Protein AF-Q0DAZ6-F1 (afdb_monomer)

Sequence (237 aa):
MNEAEDEKAQVTIKFKKNIKWTIHYESTGLNFEVHYALQEQPHILLAQIAQRTARSVFVKACKNIDRCEVNKPKKIDNNTINTPITLQTAGVNFEVFHKLVDYLDINEVRSNDIHAMLNTYGVEAARATIIGEVKGVFGAYGIHVDMRHLNLIADFMTFDGGYRPMSRLGMGQFSTSPFGKMTFETATKFIVEAASHGESDTLDGPSASVCLGKPVKVGTGSFGLLQNFSLEQPVAM

Mean predicted aligned error: 12.41 Å

Nearest PDB structures (foldseek):
  8rbo-assembly1_C  TM=8.924E-01  e=7.295E-11  Pyrococcus furiosus DSM 3638
  7oqy-assembly1_C  TM=8.532E-01  e=5.140E-11  Sulfolobus acidocaldarius DSM 639
  7z2z-assembly1_A  TM=7.643E-01  e=1.750E-10  Saccharomyces cerevisiae S288C
  4bbr-assembly1_A  TM=7.310E-01  e=5.160E-09  Saccharomyces cerevisiae
  5xog-assembly1_A  TM=7.390E-01  e=8.723E-09  Komagataella phaffii GS115

Foldseek 3Di:
DDDDDDDDDDDDDDDDPPPDFPWDWDDDPPDIDTDTDDDPDPDDPVVVVCVVVVVVDDPDDDPFWDDKDWDDDDPDPDDDPPDDTDIDTPGDDLVVVVVVVVPDDSVPDDDLPLQSQCVPVFLVSSLVSQLVNVCVVCVVVVHDDDSVVSNVVSCVQCVVRHGQDPDLVSCVPPPLALQSNLVVDDNVVSVVVCVVVVRDGPCQDPSSCVVVVHDHCDDPNVDDDDDDCVVPPPPPD

pLDDT: mean 83.37, std 19.22, range [26.25, 97.88]

Organism: Oryza sativa subsp. japonica (NCBI:txid39947)

Radius of gyration: 36.78 Å; Cα contacts (8 Å, |Δi|>4): 186; chains: 1; bounding box: 100×110×86 Å

Solvent-accessible surface area (backbone atoms only — not comparable to full-atom values): 15309 Å² total; per-residue (Å²): 137,86,86,82,88,81,91,81,90,85,84,91,78,91,73,79,81,74,80,73,77,54,73,48,72,51,74,64,91,93,46,75,48,75,50,76,67,79,78,97,64,78,96,68,70,56,66,61,52,51,53,54,48,58,74,69,60,70,95,77,81,57,79,60,43,82,47,77,44,81,48,70,56,77,88,60,81,98,56,86,71,80,57,69,77,42,79,5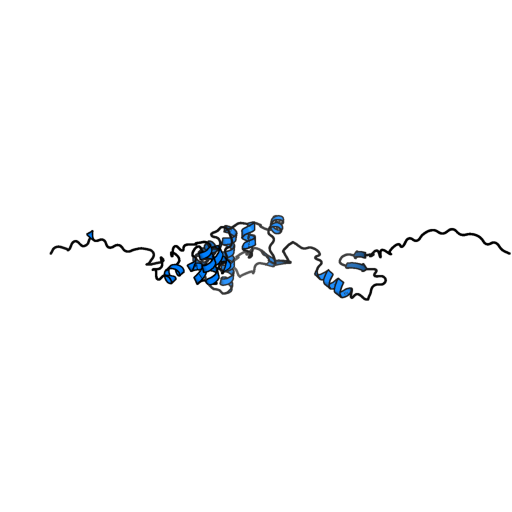0,60,50,57,72,49,66,75,64,52,62,75,35,53,94,82,40,72,67,90,76,68,81,66,90,52,43,67,63,34,30,77,73,68,31,46,68,49,19,33,53,36,47,39,52,52,55,49,51,60,36,50,78,74,73,51,88,74,62,65,70,60,44,48,55,52,27,48,66,28,32,70,87,62,49,86,52,54,99,44,75,68,37,40,63,74,70,52,82,39,54,49,50,37,28,73,72,57,65,35,73,59,42,50,51,52,32,64,73,71,65,64,77,65,88,50,67,50,57,61,30,9,56,76,73,74,43,82,38,61,56,80,83,45,59,58,85,89,79,86,68,71,85,74,63,65,70,82,84,124

Structure (mmCIF, N/CA/C/O backbone):
data_AF-Q0DAZ6-F1
#
_entry.id   AF-Q0DAZ6-F1
#
loop_
_atom_site.group_PDB
_atom_site.id
_atom_site.type_symbol
_atom_site.label_atom_id
_atom_site.label_alt_id
_atom_site.label_comp_id
_atom_site.label_asym_id
_atom_site.label_entity_id
_atom_site.label_seq_id
_atom_site.pdbx_PDB_ins_code
_atom_site.Cartn_x
_atom_site.Cartn_y
_atom_site.Cartn_z
_atom_site.occupancy
_atom_site.B_iso_or_equiv
_atom_site.auth_seq_id
_atom_site.auth_comp_id
_atom_site.auth_asym_id
_atom_site.auth_atom_id
_atom_site.pdbx_PDB_model_num
ATOM 1 N N . MET A 1 1 ? 56.934 80.044 -43.672 1.00 33.66 1 MET A N 1
ATOM 2 C CA . MET A 1 1 ? 55.910 80.499 -44.633 1.00 33.66 1 MET A CA 1
ATOM 3 C C . MET A 1 1 ? 54.845 79.414 -44.629 1.00 33.66 1 MET A C 1
ATOM 5 O O . MET A 1 1 ? 55.057 78.381 -45.239 1.00 33.66 1 MET A O 1
ATOM 9 N N . ASN A 1 2 ? 54.054 79.379 -43.559 1.00 31.52 2 ASN A N 1
ATOM 10 C CA . ASN A 1 2 ? 52.725 79.996 -43.462 1.00 31.52 2 ASN A CA 1
ATOM 11 C C . ASN A 1 2 ? 51.759 79.353 -44.453 1.00 31.52 2 ASN A C 1
ATOM 13 O O . ASN A 1 2 ? 51.807 79.693 -45.624 1.00 31.52 2 ASN A O 1
ATOM 17 N N . GLU A 1 3 ? 50.896 78.480 -43.944 1.00 34.28 3 GLU A N 1
ATOM 18 C CA . GLU A 1 3 ? 49.449 78.678 -44.025 1.00 34.28 3 GLU A CA 1
ATOM 19 C C . GLU A 1 3 ? 48.779 77.852 -42.918 1.00 34.28 3 GLU A C 1
ATOM 21 O O . GLU A 1 3 ? 49.068 76.673 -42.715 1.00 34.28 3 GLU A O 1
ATOM 26 N N . ALA A 1 4 ? 47.995 78.569 -42.122 1.00 33.81 4 ALA A N 1
ATOM 27 C CA . ALA A 1 4 ? 47.115 78.097 -41.069 1.00 33.81 4 ALA A CA 1
ATOM 28 C C . ALA A 1 4 ? 45.670 78.084 -41.609 1.00 33.81 4 ALA A C 1
ATOM 30 O O . ALA A 1 4 ? 45.452 78.503 -42.742 1.00 33.81 4 ALA A O 1
ATOM 31 N N . GLU A 1 5 ? 44.729 77.710 -40.733 1.00 28.33 5 GLU A N 1
ATOM 32 C CA . GLU A 1 5 ? 43.256 77.758 -40.874 1.00 28.33 5 GLU A CA 1
ATOM 33 C C . GLU A 1 5 ? 42.648 76.484 -41.519 1.00 28.33 5 GLU A C 1
ATOM 35 O O . GLU A 1 5 ? 43.154 75.963 -42.503 1.00 28.33 5 GLU A O 1
ATOM 40 N N . ASP A 1 6 ? 41.582 75.855 -41.017 1.00 29.38 6 ASP A N 1
ATOM 41 C CA . ASP A 1 6 ? 40.623 76.275 -39.997 1.00 29.38 6 ASP A CA 1
ATOM 42 C C . ASP A 1 6 ? 39.784 75.091 -39.464 1.00 29.38 6 ASP A C 1
ATOM 44 O O . ASP A 1 6 ? 39.704 74.016 -40.065 1.00 29.38 6 ASP A O 1
ATOM 48 N N . GLU A 1 7 ? 39.140 75.322 -38.322 1.00 29.69 7 GLU A N 1
ATOM 49 C CA . GLU A 1 7 ? 38.264 74.428 -37.559 1.00 29.69 7 GLU A CA 1
ATOM 50 C C . GLU A 1 7 ? 37.068 73.825 -38.329 1.00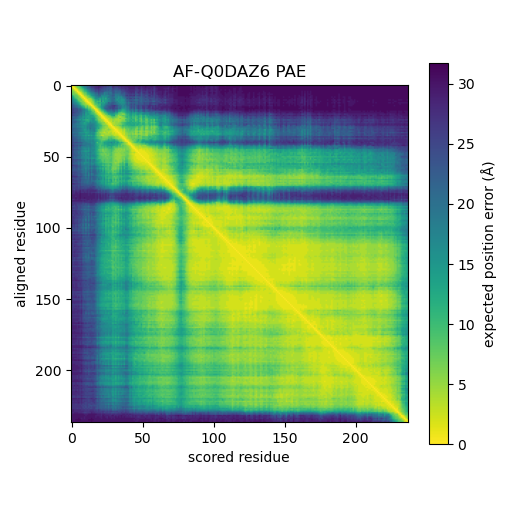 29.69 7 GLU A C 1
ATOM 52 O O . GLU A 1 7 ? 36.420 74.487 -39.138 1.00 29.69 7 GLU A O 1
ATOM 57 N N . LYS A 1 8 ? 36.642 72.615 -37.920 1.00 30.12 8 LYS A N 1
ATOM 58 C CA . LYS A 1 8 ? 35.227 72.326 -37.591 1.00 30.12 8 LYS A CA 1
ATOM 59 C C . LYS A 1 8 ? 35.083 71.054 -36.748 1.00 30.12 8 LYS A C 1
ATOM 61 O O . LYS A 1 8 ? 35.371 69.941 -37.178 1.00 30.12 8 LYS A O 1
ATOM 66 N N . ALA A 1 9 ? 34.602 71.255 -35.526 1.00 27.83 9 ALA A N 1
ATOM 67 C CA . ALA A 1 9 ? 34.169 70.235 -34.584 1.00 27.83 9 ALA A CA 1
ATOM 68 C C . ALA A 1 9 ? 33.017 69.370 -35.131 1.00 27.83 9 ALA A C 1
ATOM 70 O O . ALA A 1 9 ? 32.159 69.900 -35.833 1.00 27.83 9 ALA A O 1
ATOM 71 N N . GLN A 1 10 ? 32.937 68.097 -34.708 1.00 27.44 10 GLN A N 1
ATOM 72 C CA . GLN A 1 10 ? 31.699 67.474 -34.200 1.00 27.44 10 GLN A CA 1
ATOM 73 C C . GLN A 1 10 ? 31.914 66.041 -33.644 1.00 27.44 10 GLN A C 1
ATOM 75 O O . GLN A 1 10 ? 32.215 65.100 -34.366 1.00 27.44 10 GLN A O 1
ATOM 80 N N . VAL A 1 11 ? 31.639 65.915 -32.337 1.00 27.84 11 VAL A N 1
ATOM 81 C CA . VAL A 1 11 ? 30.787 64.885 -31.699 1.00 27.84 11 VAL A CA 1
ATOM 82 C C . VAL A 1 11 ? 31.347 63.473 -31.430 1.00 27.84 11 VAL A C 1
ATOM 84 O O . VAL A 1 11 ? 31.363 62.566 -32.252 1.00 27.84 11 VAL A O 1
ATOM 87 N N . THR A 1 12 ? 31.649 63.289 -30.143 1.00 27.06 12 THR A N 1
ATOM 88 C CA . THR A 1 12 ? 31.590 62.087 -29.298 1.00 27.06 12 THR A CA 1
ATOM 89 C C . THR A 1 12 ? 30.571 61.017 -29.711 1.00 27.06 12 THR A C 1
ATOM 91 O O . THR A 1 12 ? 29.374 61.282 -29.659 1.00 27.06 12 THR A O 1
ATOM 94 N N . ILE A 1 13 ? 31.004 59.756 -29.866 1.00 28.27 13 ILE A N 1
ATOM 95 C CA . ILE A 1 13 ? 30.187 58.595 -29.463 1.00 28.27 13 ILE A CA 1
ATOM 96 C C . ILE A 1 13 ? 31.062 57.562 -28.743 1.00 28.27 13 ILE A C 1
ATOM 98 O O . ILE A 1 13 ? 31.898 56.875 -29.325 1.00 28.27 13 ILE A O 1
ATOM 102 N N . LYS A 1 14 ? 30.814 57.441 -27.437 1.00 26.25 14 LYS A N 1
ATOM 103 C CA . LYS A 1 14 ? 31.253 56.343 -26.577 1.00 26.25 14 LYS A CA 1
ATOM 104 C C . LYS A 1 14 ? 30.636 55.032 -27.079 1.00 26.25 14 LYS A C 1
ATOM 106 O O . LYS A 1 14 ? 29.482 54.754 -26.767 1.00 26.25 14 LYS A O 1
ATOM 111 N N . PHE A 1 15 ? 31.395 54.194 -27.777 1.00 29.91 15 PHE A N 1
ATOM 112 C CA . PHE A 1 15 ? 31.022 52.788 -27.935 1.00 29.91 15 PHE A CA 1
ATOM 113 C C . PHE A 1 15 ? 31.746 51.946 -26.887 1.00 29.91 15 PHE A C 1
ATOM 115 O O . PHE A 1 15 ? 32.933 51.647 -26.995 1.00 29.91 15 PHE A O 1
ATOM 122 N N . LYS A 1 16 ? 30.983 51.586 -25.844 1.00 29.38 16 LYS A N 1
ATOM 123 C CA . LYS A 1 16 ? 31.214 50.426 -24.975 1.00 29.38 16 LYS A CA 1
ATOM 124 C C . LYS A 1 16 ? 31.839 49.301 -25.807 1.00 29.38 16 LYS A C 1
ATOM 126 O O . LYS A 1 16 ? 31.182 48.785 -26.711 1.00 29.38 16 LYS A O 1
ATOM 131 N N . LYS A 1 17 ? 33.073 48.898 -25.487 1.00 35.69 17 LYS A N 1
ATOM 132 C CA . LYS A 1 17 ? 33.613 47.609 -25.931 1.00 35.69 17 LYS A CA 1
ATOM 133 C C . LYS A 1 17 ? 32.714 46.526 -25.334 1.00 35.69 17 LYS A C 1
ATOM 135 O O . LYS A 1 17 ? 32.889 46.117 -24.191 1.00 35.69 17 LYS A O 1
ATOM 140 N N . ASN A 1 18 ? 31.720 46.098 -26.107 1.00 36.56 18 ASN A N 1
ATOM 141 C CA . ASN A 1 18 ? 31.112 44.787 -25.957 1.00 36.56 18 ASN A CA 1
ATOM 142 C C . ASN A 1 18 ? 32.244 43.779 -26.162 1.00 36.56 18 ASN A C 1
ATOM 144 O O . ASN A 1 18 ? 32.583 43.452 -27.299 1.00 36.56 18 ASN A O 1
ATOM 148 N N . ILE A 1 19 ? 32.873 43.349 -25.066 1.00 46.03 19 ILE A N 1
ATOM 149 C CA . ILE A 1 19 ? 33.774 42.200 -25.060 1.00 46.03 19 ILE A CA 1
ATOM 150 C C . ILE A 1 19 ? 32.905 41.024 -25.491 1.00 46.03 19 ILE A C 1
ATOM 152 O O . ILE A 1 19 ? 32.084 40.517 -24.730 1.00 46.03 19 ILE A O 1
ATOM 156 N N . LYS A 1 20 ? 32.999 40.685 -26.774 1.00 47.25 20 LYS A N 1
ATOM 157 C CA . LYS A 1 20 ? 32.341 39.536 -27.376 1.00 47.25 20 LYS A CA 1
ATOM 158 C C . LYS A 1 20 ? 33.093 38.330 -26.828 1.00 47.25 20 LYS A C 1
ATOM 160 O O . LYS A 1 20 ? 34.270 38.165 -27.125 1.00 47.25 20 LYS A O 1
ATOM 165 N N . TRP A 1 21 ? 32.451 37.548 -25.969 1.00 53.53 21 TRP A N 1
ATOM 166 C CA . TRP A 1 21 ? 33.018 36.300 -25.476 1.00 53.53 21 TRP A CA 1
ATOM 167 C C . TRP A 1 21 ? 33.166 35.377 -26.686 1.00 53.53 21 TRP A C 1
ATOM 169 O O . TRP A 1 21 ? 32.173 34.834 -27.170 1.00 53.53 21 TRP A O 1
ATOM 179 N N . THR A 1 22 ? 34.371 35.251 -27.237 1.00 60.47 22 THR A N 1
ATOM 180 C CA . THR A 1 22 ? 34.625 34.315 -28.332 1.00 60.47 22 THR A CA 1
ATOM 181 C C . THR A 1 22 ? 34.856 32.945 -27.713 1.00 60.47 22 THR A C 1
ATOM 183 O O . THR A 1 22 ? 35.956 32.625 -27.266 1.00 60.47 22 THR A O 1
ATOM 186 N N . ILE A 1 23 ? 33.773 32.176 -27.603 1.00 68.25 23 ILE A N 1
ATOM 187 C CA . ILE A 1 23 ? 33.816 30.764 -27.229 1.00 68.25 23 ILE A CA 1
ATOM 188 C C . ILE A 1 23 ? 34.053 29.991 -28.523 1.00 68.25 23 ILE A C 1
ATOM 190 O O . ILE A 1 23 ? 33.170 29.938 -29.378 1.00 68.25 23 ILE A O 1
ATOM 194 N N . HIS A 1 24 ? 35.244 29.422 -28.673 1.00 71.50 24 HIS A N 1
ATOM 195 C CA . HIS A 1 24 ? 35.521 28.459 -29.736 1.00 71.50 24 HIS A CA 1
ATOM 196 C C . HIS A 1 24 ? 35.441 27.063 -29.136 1.00 71.50 24 HIS A C 1
ATOM 198 O O . HIS A 1 24 ? 36.072 26.809 -28.114 1.00 71.50 24 HIS A O 1
ATOM 204 N N . TYR A 1 25 ? 34.653 26.181 -29.743 1.00 79.88 25 TYR A N 1
ATOM 205 C CA . TYR A 1 25 ? 34.623 24.772 -29.376 1.00 79.88 25 TYR A CA 1
ATOM 206 C C . TYR A 1 25 ? 35.022 23.931 -30.585 1.00 79.88 25 TYR A C 1
ATOM 208 O O . TYR A 1 25 ? 34.582 24.200 -31.703 1.00 79.88 25 TYR A O 1
ATOM 216 N N . GLU A 1 26 ? 35.850 22.924 -30.353 1.00 81.38 26 GLU A N 1
ATOM 217 C CA . GLU A 1 26 ? 36.246 21.936 -31.349 1.00 81.38 26 GLU A CA 1
ATOM 218 C C . GLU A 1 26 ? 36.016 20.540 -30.769 1.00 81.38 26 GLU A C 1
ATOM 220 O O . GLU A 1 26 ? 36.222 20.298 -29.578 1.00 81.38 26 GLU A O 1
ATOM 225 N N . SER A 1 27 ? 35.532 19.617 -31.600 1.00 79.44 27 SER A N 1
ATOM 226 C CA . SER A 1 27 ? 35.333 18.226 -31.205 1.00 79.44 27 SER A CA 1
ATOM 227 C C . SER A 1 27 ? 36.005 17.306 -32.211 1.00 79.44 27 SER A C 1
ATOM 229 O O . SER A 1 27 ? 35.627 17.271 -33.381 1.00 79.44 27 SER A O 1
ATOM 231 N N . THR A 1 28 ? 36.993 16.549 -31.740 1.00 80.75 28 THR A N 1
ATOM 232 C CA . THR A 1 28 ? 37.694 15.524 -32.515 1.00 80.75 28 THR A CA 1
ATOM 233 C C . THR A 1 28 ? 37.513 14.168 -31.829 1.00 80.75 28 THR A C 1
ATOM 235 O O . THR A 1 28 ? 38.183 13.816 -30.858 1.00 80.75 28 THR A O 1
ATOM 238 N N . GLY A 1 29 ? 36.548 13.382 -32.315 1.00 82.50 29 GLY A N 1
ATOM 239 C CA . GLY A 1 29 ? 36.215 12.078 -31.737 1.00 82.50 29 GLY A CA 1
ATOM 240 C C . GLY A 1 29 ? 35.642 12.194 -30.321 1.00 82.50 29 GLY A C 1
ATOM 241 O O . GLY A 1 29 ? 34.550 12.720 -30.136 1.00 82.50 29 GLY A O 1
ATOM 242 N N . LEU A 1 30 ? 36.371 11.673 -29.329 1.00 79.69 30 LEU A N 1
ATOM 243 C CA . LEU A 1 30 ? 36.007 11.746 -27.905 1.00 79.69 30 LEU A CA 1
ATOM 244 C C . LEU A 1 30 ? 36.640 12.949 -27.184 1.00 79.69 30 LEU A C 1
ATOM 246 O O . LEU A 1 30 ? 36.390 13.142 -25.996 1.00 79.69 30 LEU A O 1
ATOM 250 N N . ASN A 1 31 ? 37.439 13.757 -27.888 1.00 77.88 31 ASN A N 1
ATOM 251 C CA . ASN A 1 31 ? 38.030 14.969 -27.341 1.00 77.88 31 ASN A CA 1
ATOM 252 C C . ASN A 1 31 ? 37.133 16.167 -27.664 1.00 77.88 31 ASN A C 1
ATOM 254 O O . ASN A 1 31 ? 36.718 16.363 -28.809 1.00 77.88 31 ASN A O 1
ATOM 258 N N . PHE A 1 32 ? 36.831 16.961 -26.641 1.00 77.38 32 PHE A N 1
ATOM 259 C CA . PHE A 1 32 ? 36.070 18.199 -26.753 1.00 77.38 32 PHE A CA 1
ATOM 260 C C . PHE A 1 32 ? 36.875 19.317 -26.101 1.00 77.38 32 PHE A C 1
ATOM 262 O O . PHE A 1 32 ? 37.129 19.282 -24.895 1.00 77.38 32 PHE A O 1
ATOM 269 N N . GLU A 1 33 ? 37.289 20.290 -26.902 1.00 81.56 33 GLU A N 1
ATOM 270 C CA . GLU A 1 33 ? 38.078 21.433 -26.460 1.00 81.56 33 GLU A CA 1
ATOM 271 C C . GLU A 1 33 ? 37.222 22.695 -26.530 1.00 81.56 33 GLU A C 1
ATOM 273 O O . GLU A 1 33 ? 36.528 22.937 -27.516 1.00 81.56 33 GLU A O 1
ATOM 278 N N . VAL A 1 34 ? 37.254 23.503 -25.466 1.00 77.75 34 VAL A N 1
ATOM 279 C CA . VAL A 1 34 ? 36.587 24.809 -25.420 1.00 77.75 34 VAL A CA 1
ATOM 280 C C . VAL A 1 34 ? 37.619 25.866 -25.071 1.00 77.75 34 VAL A C 1
ATOM 282 O O . VAL A 1 34 ? 38.153 25.894 -23.961 1.00 77.75 34 VAL A O 1
ATOM 285 N N . HIS A 1 35 ? 37.878 26.762 -26.013 1.00 76.56 35 HIS A N 1
ATOM 286 C CA . HIS A 1 35 ? 38.773 27.891 -25.837 1.00 76.56 35 HIS A CA 1
ATOM 287 C C . HIS A 1 35 ? 37.973 29.121 -25.411 1.00 76.56 35 HIS A C 1
ATOM 289 O O . HIS A 1 35 ? 37.082 29.590 -26.124 1.00 76.56 35 HIS A O 1
ATOM 295 N N . TYR A 1 36 ? 38.333 29.663 -24.248 1.00 72.31 36 TYR A N 1
ATOM 296 C CA . TYR A 1 36 ? 37.826 30.935 -23.745 1.00 72.31 36 TYR A CA 1
ATOM 297 C C . TYR A 1 36 ? 38.908 32.006 -23.885 1.00 72.31 36 TYR A C 1
ATOM 299 O O . TYR A 1 36 ? 39.949 31.929 -23.232 1.00 72.31 36 TYR A O 1
ATOM 307 N N . ALA A 1 37 ? 38.660 33.032 -24.698 1.00 70.19 37 ALA A N 1
ATOM 308 C CA . ALA A 1 37 ? 39.510 34.219 -24.742 1.00 70.19 37 ALA A CA 1
ATOM 309 C C . ALA A 1 37 ? 39.072 35.218 -23.654 1.00 70.19 37 ALA A C 1
ATOM 311 O O . ALA A 1 37 ? 38.124 35.980 -23.841 1.00 70.19 37 ALA A O 1
ATOM 312 N N . LEU A 1 38 ? 39.749 35.205 -22.501 1.00 66.69 38 LEU A N 1
ATOM 313 C CA . LEU A 1 38 ? 39.521 36.155 -21.405 1.00 66.69 38 LEU A CA 1
ATOM 314 C C . LEU A 1 38 ? 40.538 37.305 -21.509 1.00 66.69 38 LEU A C 1
ATOM 316 O O . LEU A 1 38 ? 41.707 37.126 -21.181 1.00 66.69 38 LEU A O 1
ATOM 320 N N . GLN A 1 39 ? 40.107 38.482 -21.972 1.00 68.56 39 GLN A N 1
ATOM 321 C CA . GLN A 1 39 ? 40.929 39.702 -21.971 1.00 68.56 39 GLN A CA 1
ATOM 322 C C . GLN A 1 39 ? 40.600 40.570 -20.743 1.00 68.56 39 GLN A C 1
ATOM 324 O O . GLN A 1 39 ? 39.429 40.820 -20.461 1.00 68.56 39 GLN A O 1
ATOM 329 N N . GLU A 1 40 ? 41.638 41.022 -20.026 1.00 68.06 40 GLU A N 1
ATOM 330 C CA . GLU A 1 40 ? 41.571 41.971 -18.891 1.00 68.06 40 GLU A CA 1
ATOM 331 C C . GLU A 1 40 ? 40.680 41.539 -17.700 1.00 68.06 40 GLU A C 1
ATOM 333 O O . GLU A 1 40 ? 40.092 42.373 -17.014 1.00 68.06 40 GLU A O 1
ATOM 338 N N . GLN A 1 41 ? 40.581 40.235 -17.421 1.00 65.88 41 GLN A N 1
ATOM 339 C CA . GLN A 1 41 ? 39.869 39.703 -16.247 1.00 65.88 41 GLN A CA 1
ATOM 340 C C . GLN A 1 41 ? 40.849 39.281 -15.136 1.00 65.88 41 GLN A C 1
ATOM 342 O O . GLN A 1 41 ? 41.974 38.877 -15.445 1.00 65.88 41 GLN A O 1
ATOM 347 N N . PRO A 1 42 ? 40.451 39.344 -13.846 1.00 71.38 42 PRO A N 1
ATOM 348 C CA . PRO A 1 42 ? 41.266 38.826 -12.746 1.00 71.38 42 PRO A CA 1
ATOM 349 C C . PRO A 1 42 ? 41.557 37.329 -12.931 1.00 71.38 42 PRO A C 1
ATOM 351 O O . PRO A 1 42 ? 40.817 36.631 -13.624 1.00 71.38 42 PRO A O 1
ATOM 354 N N . HIS A 1 43 ? 42.622 36.819 -12.302 1.00 70.75 43 HIS A N 1
ATOM 355 C CA . HIS A 1 43 ? 42.958 35.392 -12.344 1.00 70.75 43 HIS A CA 1
ATOM 356 C C . HIS A 1 43 ? 41.789 34.546 -11.813 1.00 70.75 43 HIS A C 1
ATOM 358 O O . HIS A 1 43 ? 41.559 34.460 -10.608 1.00 70.75 43 HIS A O 1
ATOM 364 N N . ILE A 1 44 ? 41.047 33.915 -12.725 1.00 76.31 44 ILE A N 1
ATOM 365 C CA . ILE A 1 44 ? 39.943 33.004 -12.416 1.00 76.31 44 ILE A CA 1
ATOM 366 C C . ILE A 1 44 ? 40.471 31.567 -12.462 1.00 76.31 44 ILE A C 1
ATOM 368 O O . ILE A 1 44 ? 41.137 31.168 -13.418 1.00 76.31 44 ILE A O 1
ATOM 372 N N . LEU A 1 45 ? 40.138 30.762 -11.448 1.00 82.75 45 LEU A N 1
ATOM 373 C CA . LEU A 1 45 ? 40.444 29.327 -11.403 1.00 82.75 45 LEU A CA 1
ATOM 374 C C . LEU A 1 45 ? 39.530 28.547 -12.360 1.00 82.75 45 LEU A C 1
ATOM 376 O O . LEU A 1 45 ? 38.600 27.851 -11.945 1.00 82.75 45 LEU A O 1
ATOM 380 N N . LEU A 1 46 ? 39.810 28.656 -13.662 1.00 80.75 46 LEU A N 1
ATOM 381 C CA . LEU A 1 46 ? 39.022 28.023 -14.723 1.00 80.75 46 LEU A CA 1
ATOM 382 C C . LEU A 1 46 ? 38.920 26.503 -14.534 1.00 80.75 46 LEU A C 1
ATOM 384 O O . LEU A 1 46 ? 37.874 25.933 -14.812 1.00 80.75 46 LEU A O 1
ATOM 388 N N . ALA A 1 47 ? 39.956 25.859 -13.986 1.00 83.62 47 ALA A N 1
ATOM 389 C CA . ALA A 1 47 ? 39.954 24.423 -13.709 1.00 83.62 47 ALA A CA 1
ATOM 390 C C . ALA A 1 47 ? 38.829 23.998 -12.747 1.00 83.62 47 ALA A C 1
ATOM 392 O O . ALA A 1 47 ? 38.145 23.013 -13.012 1.00 83.62 47 ALA A O 1
ATOM 393 N N . GLN A 1 48 ? 38.584 24.745 -11.663 1.00 85.62 48 GLN A N 1
ATOM 394 C CA . GLN A 1 48 ? 37.507 24.419 -10.718 1.00 85.62 48 GLN A CA 1
ATOM 395 C C . GLN A 1 48 ? 36.125 24.637 -11.337 1.00 85.62 48 GLN A C 1
ATOM 397 O O . GLN A 1 48 ? 35.216 23.836 -11.119 1.00 85.62 48 GLN A O 1
ATOM 402 N N . ILE A 1 49 ? 35.971 25.700 -12.133 1.00 86.31 49 ILE A N 1
ATOM 403 C CA . ILE A 1 49 ? 34.728 25.973 -12.862 1.00 86.31 49 ILE A CA 1
ATOM 404 C C . ILE A 1 49 ? 34.483 24.862 -13.881 1.00 86.31 49 ILE A C 1
ATOM 406 O O . ILE A 1 49 ? 33.415 24.266 -13.865 1.00 86.31 49 ILE A O 1
ATOM 410 N N . ALA A 1 50 ? 35.479 24.519 -14.698 1.00 85.88 50 ALA A N 1
ATOM 411 C CA . ALA A 1 50 ? 35.391 23.450 -15.683 1.00 85.88 50 ALA A CA 1
ATOM 412 C C . ALA A 1 50 ? 35.063 22.102 -15.029 1.00 85.88 50 ALA A C 1
ATOM 414 O O . ALA A 1 50 ? 34.163 21.415 -15.496 1.00 85.88 50 ALA A O 1
ATOM 415 N N . GLN A 1 51 ? 35.703 21.750 -13.908 1.00 89.12 51 GLN A N 1
ATOM 416 C CA . GLN A 1 51 ? 35.382 20.530 -13.155 1.00 89.12 51 GLN A CA 1
ATOM 417 C C . GLN A 1 51 ? 33.943 20.532 -12.630 1.00 89.12 51 GLN A C 1
ATOM 419 O O . GLN A 1 51 ? 33.256 19.513 -12.703 1.00 89.12 51 GLN A O 1
ATOM 424 N N . ARG A 1 52 ? 33.467 21.666 -12.106 1.00 91.06 52 ARG A N 1
ATOM 425 C CA . ARG A 1 52 ? 32.089 21.799 -11.623 1.00 91.06 52 ARG A CA 1
ATOM 426 C C . ARG A 1 52 ? 31.086 21.694 -12.771 1.00 91.06 52 ARG A C 1
ATOM 428 O O . ARG A 1 52 ? 30.108 20.964 -12.642 1.00 91.06 52 ARG A O 1
ATOM 435 N N . THR A 1 53 ? 31.357 22.360 -13.891 1.00 87.81 53 THR A N 1
ATOM 436 C CA . THR A 1 53 ? 30.520 22.315 -15.093 1.00 87.81 53 THR A CA 1
ATOM 437 C C . THR A 1 53 ? 30.503 20.908 -15.686 1.00 87.81 53 THR A C 1
ATOM 439 O O . THR A 1 53 ? 29.428 20.378 -15.948 1.00 87.81 53 THR A O 1
ATOM 442 N N . ALA A 1 54 ? 31.658 20.249 -15.794 1.00 87.00 54 ALA A N 1
ATOM 443 C CA . ALA A 1 54 ? 31.773 18.880 -16.294 1.00 87.00 54 ALA A CA 1
ATOM 444 C C . ALA A 1 54 ? 30.971 17.878 -15.450 1.00 87.00 54 ALA A C 1
ATOM 446 O O . ALA A 1 54 ? 30.379 16.960 -16.000 1.00 87.00 54 ALA A O 1
ATOM 447 N N . ARG A 1 55 ? 30.887 18.073 -14.126 1.00 87.56 55 ARG A N 1
ATOM 448 C CA . ARG A 1 55 ? 30.034 17.246 -13.252 1.00 87.56 55 ARG A CA 1
ATOM 449 C C . ARG A 1 55 ? 28.537 17.508 -13.425 1.00 87.56 55 ARG A C 1
ATOM 451 O O . ARG A 1 55 ? 27.744 16.632 -13.107 1.00 87.56 55 ARG A O 1
ATOM 458 N N . SER A 1 56 ? 28.149 18.702 -13.873 1.00 87.69 56 SER A N 1
ATOM 459 C CA . SER A 1 56 ? 26.738 19.065 -14.082 1.00 87.69 56 SER A CA 1
ATOM 460 C C . SER A 1 56 ? 26.208 18.755 -15.482 1.00 87.69 56 SER A C 1
ATOM 462 O O . SER A 1 56 ? 24.997 18.676 -15.670 1.00 87.69 56 SER A O 1
ATOM 464 N N . VAL A 1 57 ? 27.092 18.618 -16.471 1.00 86.00 57 VAL A N 1
ATOM 465 C CA . VAL A 1 57 ? 26.702 18.384 -17.862 1.00 86.00 57 VAL A CA 1
ATOM 466 C C . VAL A 1 57 ? 26.526 16.886 -18.092 1.00 86.00 57 VAL A C 1
ATOM 468 O O . VAL A 1 57 ? 27.472 16.111 -17.985 1.00 86.00 57 VAL A O 1
ATOM 471 N N . PHE A 1 58 ? 25.312 16.481 -18.457 1.00 84.12 58 PHE A N 1
ATOM 472 C CA . PHE A 1 58 ? 25.017 15.120 -18.894 1.00 84.12 58 PHE A CA 1
ATOM 473 C C . PHE A 1 58 ? 25.149 15.017 -20.418 1.00 84.12 58 PHE A C 1
ATOM 475 O O . PHE A 1 58 ? 24.555 15.814 -21.138 1.00 84.12 58 PHE A O 1
ATOM 482 N N . VAL A 1 59 ? 25.879 14.012 -20.919 1.00 85.44 59 VAL A N 1
ATOM 483 C CA . VAL A 1 59 ? 25.978 13.739 -22.371 1.00 85.44 59 VAL A CA 1
ATOM 484 C C . VAL A 1 59 ? 24.640 13.232 -22.919 1.00 85.44 59 VAL A C 1
ATOM 486 O O . VAL A 1 59 ? 24.164 13.683 -23.956 1.00 85.44 59 VAL A O 1
ATOM 489 N N . LYS A 1 60 ? 24.015 12.296 -22.198 1.00 85.25 60 LYS A N 1
ATOM 490 C CA . LYS A 1 60 ? 22.671 11.781 -22.462 1.00 85.25 60 LYS A CA 1
ATOM 491 C C . LYS A 1 60 ? 22.060 11.355 -21.134 1.00 85.25 60 LYS A C 1
ATOM 493 O O . LYS A 1 60 ? 22.676 10.584 -20.405 1.00 85.25 60 LYS A O 1
ATOM 498 N N . ALA A 1 61 ? 20.867 11.848 -20.832 1.00 87.56 61 ALA A N 1
ATOM 499 C CA . ALA A 1 61 ? 20.153 11.522 -19.604 1.00 87.56 61 ALA A CA 1
ATOM 500 C C . ALA A 1 61 ? 18.675 11.267 -19.896 1.00 87.56 61 ALA A C 1
ATOM 502 O O . ALA A 1 61 ? 18.085 11.894 -20.779 1.00 87.56 61 ALA A O 1
ATOM 503 N N . CYS A 1 62 ? 18.085 10.359 -19.126 1.00 87.69 62 CYS A N 1
ATOM 504 C CA . CYS A 1 62 ? 16.641 10.200 -19.041 1.00 87.69 62 CYS A CA 1
ATOM 505 C C . CYS A 1 62 ? 16.153 10.948 -17.800 1.00 87.69 62 CYS A C 1
ATOM 507 O O . CYS A 1 62 ? 16.786 10.906 -16.748 1.00 87.69 62 CYS A O 1
ATOM 509 N N . LYS A 1 63 ? 15.021 11.646 -17.908 1.00 89.50 63 LYS A N 1
ATOM 510 C CA . LYS A 1 63 ? 14.462 12.389 -16.773 1.00 89.50 63 LYS A CA 1
ATOM 511 C C . LYS A 1 63 ? 14.121 11.421 -15.630 1.00 89.50 63 LYS A C 1
ATOM 513 O O . LYS A 1 63 ? 13.456 10.419 -15.881 1.00 89.50 63 LYS A O 1
ATOM 518 N N . ASN A 1 64 ? 14.522 11.754 -14.402 1.00 91.88 64 ASN A N 1
ATOM 519 C CA . ASN A 1 64 ? 14.269 10.986 -13.171 1.00 91.88 64 ASN A CA 1
ATOM 520 C C . ASN A 1 64 ? 14.847 9.555 -13.146 1.00 91.88 64 ASN A C 1
ATOM 522 O O . ASN A 1 64 ? 14.350 8.718 -12.395 1.00 91.88 64 ASN A O 1
ATOM 526 N N . ILE A 1 65 ? 15.865 9.254 -13.958 1.00 93.75 65 ILE A N 1
ATOM 527 C CA . ILE A 1 65 ? 16.587 7.976 -13.912 1.00 93.75 65 ILE A CA 1
ATOM 528 C C . ILE A 1 65 ? 18.086 8.278 -13.911 1.00 93.75 65 ILE A C 1
ATOM 530 O O . ILE A 1 65 ? 18.607 8.803 -14.894 1.00 93.75 65 ILE A O 1
ATOM 534 N N . ASP A 1 66 ? 18.772 7.904 -12.833 1.00 91.62 66 ASP A N 1
ATOM 535 C CA . ASP A 1 66 ? 20.202 8.175 -12.648 1.00 91.62 66 ASP A CA 1
ATOM 536 C C . ASP A 1 66 ? 21.077 7.053 -13.214 1.00 91.62 66 ASP A C 1
ATOM 538 O O . ASP A 1 66 ? 22.082 7.294 -13.884 1.00 91.62 66 ASP A O 1
ATOM 542 N N . ARG A 1 67 ? 20.699 5.799 -12.947 1.00 92.25 67 ARG A N 1
ATOM 543 C CA . ARG A 1 67 ? 21.464 4.610 -13.342 1.00 92.25 67 ARG A CA 1
ATOM 544 C C . ARG A 1 67 ? 20.526 3.467 -13.704 1.00 92.25 67 ARG A C 1
ATOM 546 O O . ARG A 1 67 ? 19.450 3.337 -13.132 1.00 92.25 67 ARG A O 1
ATOM 553 N N . CYS A 1 68 ? 20.956 2.626 -14.639 1.00 93.19 68 CYS A N 1
ATOM 554 C CA . CYS A 1 68 ? 20.296 1.373 -14.987 1.00 93.19 68 CYS A CA 1
ATOM 555 C C . CYS A 1 68 ? 21.330 0.243 -14.966 1.00 93.19 68 CYS A C 1
ATOM 557 O O . CYS A 1 68 ? 22.421 0.391 -15.517 1.00 93.19 68 CYS A O 1
ATOM 559 N N . GLU A 1 69 ? 20.998 -0.864 -14.311 1.00 94.50 69 GLU A N 1
ATOM 560 C CA . GLU A 1 69 ? 21.850 -2.039 -14.154 1.00 94.50 69 GLU A CA 1
ATOM 561 C C . GLU A 1 69 ? 21.140 -3.288 -14.665 1.00 94.50 69 GLU A C 1
ATOM 563 O O . GLU A 1 69 ? 19.936 -3.456 -14.481 1.00 94.50 69 GLU A O 1
ATOM 568 N N . VAL A 1 70 ? 21.897 -4.184 -15.296 1.00 93.50 70 VAL A N 1
ATOM 569 C CA . VAL A 1 70 ? 21.375 -5.466 -15.777 1.00 93.50 70 VAL A CA 1
ATOM 570 C C . VAL A 1 70 ? 21.598 -6.519 -14.699 1.00 93.50 70 VAL A C 1
ATOM 572 O O . VAL A 1 70 ? 22.732 -6.948 -14.470 1.00 93.50 70 VAL A O 1
ATOM 575 N N . ASN A 1 71 ? 20.518 -6.985 -14.080 1.00 90.50 71 ASN A N 1
ATOM 576 C CA . ASN A 1 71 ? 20.552 -8.121 -13.174 1.00 90.50 71 ASN A CA 1
ATOM 577 C C . ASN A 1 71 ? 20.437 -9.412 -13.982 1.00 90.50 71 ASN A C 1
ATOM 579 O O . ASN A 1 71 ? 19.390 -9.763 -14.530 1.00 90.50 71 ASN A O 1
ATOM 583 N N . LYS A 1 72 ? 21.558 -10.129 -14.067 1.00 85.50 72 LYS A N 1
ATOM 584 C CA . LYS A 1 72 ? 21.602 -11.453 -14.686 1.00 85.50 72 LYS A CA 1
ATOM 585 C C . LYS A 1 72 ? 21.106 -12.502 -13.687 1.00 85.50 72 LYS A C 1
ATOM 587 O O . LYS A 1 72 ? 21.455 -12.419 -12.506 1.00 85.50 72 LYS A O 1
ATOM 592 N N . PRO A 1 73 ? 20.341 -13.504 -14.141 1.00 76.56 73 PRO A N 1
ATOM 593 C CA . PRO A 1 73 ? 19.854 -14.558 -13.268 1.00 76.56 73 PRO A CA 1
ATOM 594 C C . PRO A 1 73 ? 21.014 -15.324 -12.631 1.00 76.56 73 PRO A C 1
ATOM 596 O O . PRO A 1 73 ? 21.988 -15.689 -13.298 1.00 76.56 73 PRO A O 1
ATOM 599 N N . LYS A 1 74 ? 20.908 -15.584 -11.325 1.00 69.50 74 LYS A N 1
ATOM 600 C CA . LYS A 1 74 ? 21.822 -16.500 -10.640 1.00 69.50 74 LYS A CA 1
ATOM 601 C C . LYS A 1 74 ? 21.461 -17.915 -11.087 1.00 69.50 74 LYS A C 1
ATOM 603 O O . LYS A 1 74 ? 20.339 -18.357 -10.858 1.00 69.50 74 LYS A O 1
ATOM 608 N N . LYS A 1 75 ? 22.398 -18.624 -11.723 1.00 57.59 75 LYS A N 1
ATOM 609 C CA . LYS A 1 75 ? 22.264 -20.069 -11.945 1.00 57.59 75 LYS A CA 1
ATOM 610 C C . LYS A 1 75 ? 22.282 -20.741 -10.574 1.00 57.59 75 LYS A C 1
ATOM 612 O O . LYS A 1 75 ? 23.333 -20.804 -9.947 1.00 57.59 75 LYS A O 1
ATOM 617 N N . ILE A 1 76 ? 21.118 -21.162 -10.098 1.00 56.31 76 ILE A N 1
ATOM 618 C CA . ILE A 1 76 ? 20.997 -22.047 -8.940 1.00 56.31 76 ILE A CA 1
ATOM 619 C C . ILE A 1 76 ? 20.841 -23.465 -9.496 1.00 56.31 76 ILE A C 1
ATOM 621 O O . ILE A 1 76 ? 20.107 -23.670 -10.464 1.00 56.31 76 ILE A O 1
ATOM 625 N N . ASP A 1 77 ? 21.611 -24.395 -8.933 1.00 52.34 77 ASP A N 1
ATOM 626 C CA . ASP A 1 77 ? 21.807 -25.773 -9.386 1.00 52.34 77 ASP A CA 1
ATOM 627 C C . ASP A 1 77 ? 20.527 -26.501 -9.833 1.00 52.34 77 ASP A C 1
ATOM 629 O O . ASP A 1 77 ? 19.509 -26.491 -9.146 1.00 52.34 77 ASP A O 1
ATOM 633 N N . ASN A 1 78 ? 20.639 -27.167 -10.989 1.00 55.06 78 ASN A N 1
ATOM 634 C CA . ASN A 1 78 ? 19.853 -28.280 -11.552 1.00 55.06 78 ASN A CA 1
ATOM 635 C C . ASN A 1 78 ? 18.315 -28.271 -11.524 1.00 55.06 78 ASN A C 1
ATOM 637 O O . ASN A 1 78 ? 17.720 -29.197 -12.068 1.00 55.06 78 ASN A O 1
ATOM 641 N N . ASN A 1 79 ? 17.653 -27.237 -11.016 1.00 53.84 79 ASN A N 1
ATOM 642 C CA . ASN A 1 79 ? 16.224 -27.044 -11.224 1.00 53.84 79 ASN A CA 1
ATOM 643 C C . ASN A 1 79 ? 16.011 -25.658 -11.826 1.00 53.84 79 ASN A C 1
ATOM 645 O O . ASN A 1 79 ? 16.105 -24.640 -11.143 1.00 53.84 79 ASN A O 1
ATOM 649 N N . THR A 1 80 ? 15.822 -25.634 -13.144 1.00 51.91 80 THR A N 1
ATOM 650 C CA . THR A 1 80 ? 15.789 -24.443 -13.992 1.00 51.91 80 THR A CA 1
ATOM 651 C C . THR A 1 80 ? 14.608 -23.535 -13.641 1.00 51.91 80 THR A C 1
ATOM 653 O O . THR A 1 80 ? 13.615 -23.473 -14.359 1.00 51.91 80 THR A O 1
ATOM 656 N N . ILE A 1 81 ? 14.715 -22.767 -12.558 1.00 56.47 81 ILE A N 1
ATOM 657 C CA . ILE A 1 81 ? 13.946 -21.535 -12.424 1.00 56.47 81 ILE A CA 1
ATOM 658 C C . ILE A 1 81 ? 14.670 -20.524 -13.310 1.00 56.47 81 ILE A C 1
ATOM 660 O O . ILE A 1 81 ? 15.611 -19.853 -12.880 1.00 56.47 81 ILE A O 1
ATOM 664 N N . ASN A 1 82 ? 14.270 -20.480 -14.584 1.00 62.25 82 ASN A N 1
ATOM 665 C CA . ASN A 1 82 ? 14.666 -19.446 -15.537 1.00 62.25 82 ASN A CA 1
ATOM 666 C C . ASN A 1 82 ? 14.145 -18.101 -15.024 1.00 62.25 82 ASN A C 1
ATOM 668 O O . ASN A 1 82 ? 13.080 -17.635 -15.417 1.00 62.25 82 ASN A O 1
ATOM 672 N N . THR A 1 83 ? 14.881 -17.490 -14.100 1.00 69.94 83 THR A N 1
ATOM 673 C CA . THR A 1 83 ? 14.649 -16.099 -13.739 1.00 69.94 83 THR A CA 1
ATOM 674 C C . THR A 1 83 ? 14.970 -15.261 -14.981 1.00 69.94 83 THR A C 1
ATOM 676 O O . THR A 1 83 ? 16.053 -15.415 -15.554 1.00 69.94 83 THR A O 1
ATOM 679 N N . PRO A 1 84 ? 14.028 -14.442 -15.478 1.00 81.50 84 PRO A N 1
ATOM 680 C CA . PRO A 1 84 ? 14.288 -13.608 -16.641 1.00 81.50 84 PRO A CA 1
ATOM 681 C C . PRO A 1 84 ? 15.394 -12.598 -16.320 1.00 81.50 84 PRO A C 1
ATOM 683 O O . PRO A 1 84 ? 15.618 -12.242 -15.161 1.00 81.50 84 PRO A O 1
ATOM 686 N N . ILE A 1 85 ? 16.101 -12.140 -17.353 1.00 88.44 85 ILE A N 1
ATOM 687 C CA . ILE A 1 85 ? 17.032 -11.017 -17.214 1.00 88.44 85 ILE A CA 1
ATOM 688 C C . ILE A 1 85 ? 16.200 -9.790 -16.849 1.00 88.44 85 ILE A C 1
ATOM 690 O O . ILE A 1 85 ? 15.264 -9.451 -17.570 1.00 88.44 85 ILE A O 1
ATOM 694 N N . THR A 1 86 ? 16.535 -9.130 -15.744 1.00 92.12 86 THR A N 1
ATOM 695 C CA . THR A 1 86 ? 15.822 -7.932 -15.293 1.00 92.12 86 THR A CA 1
ATOM 696 C C . THR A 1 86 ? 16.718 -6.707 -15.379 1.00 92.12 86 THR A C 1
ATOM 698 O O . THR A 1 86 ? 17.937 -6.781 -15.209 1.00 92.12 86 THR A O 1
ATOM 701 N N . LEU A 1 87 ? 16.107 -5.558 -15.662 1.00 93.25 87 LEU A N 1
ATOM 702 C CA . LEU A 1 87 ? 16.757 -4.260 -15.541 1.00 93.25 87 LEU A CA 1
ATOM 703 C C . LEU A 1 87 ? 16.340 -3.624 -14.222 1.00 93.25 87 LEU A C 1
ATOM 705 O O . LEU A 1 87 ? 15.156 -3.584 -13.896 1.00 93.25 87 LEU A O 1
ATOM 709 N N . GLN A 1 88 ? 17.313 -3.117 -13.477 1.00 94.44 88 GLN A N 1
ATOM 710 C CA . GLN A 1 88 ? 17.085 -2.377 -12.248 1.00 94.44 88 GLN A CA 1
ATOM 711 C C . GLN A 1 88 ? 17.491 -0.924 -12.460 1.00 94.44 88 GLN A C 1
ATOM 713 O O . GLN A 1 88 ? 18.639 -0.635 -12.797 1.00 94.44 88 GLN A O 1
ATOM 718 N N . THR A 1 89 ? 16.556 -0.002 -12.253 1.00 94.81 89 THR A N 1
ATOM 719 C CA . THR A 1 89 ? 16.797 1.434 -12.402 1.00 94.81 89 THR A CA 1
ATOM 720 C C . THR A 1 89 ? 16.843 2.129 -11.049 1.00 94.81 89 THR A C 1
ATOM 722 O O . THR A 1 89 ? 16.018 1.879 -10.174 1.00 94.81 89 THR A O 1
ATOM 725 N N . ALA A 1 90 ? 17.803 3.036 -10.882 1.00 95.38 90 ALA A N 1
ATOM 726 C CA . ALA A 1 90 ? 17.824 4.009 -9.802 1.00 95.38 90 ALA A CA 1
ATOM 727 C C . ALA A 1 90 ? 17.019 5.234 -10.251 1.00 95.38 90 ALA A C 1
ATOM 729 O O . ALA A 1 90 ? 17.520 6.076 -10.998 1.00 95.38 90 ALA A O 1
ATOM 730 N N . GLY A 1 91 ? 15.751 5.277 -9.848 1.00 94.88 91 GLY A N 1
ATOM 731 C CA . GLY A 1 91 ? 14.786 6.289 -10.268 1.00 94.88 91 GLY A CA 1
ATOM 732 C C . GLY A 1 91 ? 13.589 5.686 -11.003 1.00 94.88 91 GLY A C 1
ATOM 733 O O . GLY A 1 91 ? 13.625 4.535 -11.450 1.00 94.88 91 GLY A O 1
ATOM 734 N N . VAL A 1 92 ? 12.512 6.468 -11.089 1.00 94.56 92 VAL A N 1
ATOM 735 C CA . VAL A 1 92 ? 11.209 6.028 -11.600 1.00 94.56 92 VAL A CA 1
ATOM 736 C C . VAL A 1 92 ? 10.716 7.011 -12.654 1.00 94.56 92 VAL A C 1
ATOM 738 O O . VAL A 1 92 ? 10.546 8.204 -12.393 1.00 94.56 92 VAL A O 1
ATOM 741 N N . ASN A 1 93 ? 10.472 6.496 -13.859 1.00 94.75 93 ASN A N 1
ATOM 742 C CA . ASN A 1 93 ? 9.809 7.231 -14.927 1.00 94.75 93 ASN A CA 1
ATOM 743 C C . ASN A 1 93 ? 9.097 6.267 -15.887 1.00 94.75 93 ASN A C 1
ATOM 745 O O . ASN A 1 93 ? 9.690 5.777 -16.850 1.00 94.75 93 ASN A O 1
ATOM 749 N N . PHE A 1 94 ? 7.816 6.004 -15.626 1.00 94.50 94 PHE A N 1
ATOM 750 C CA . PHE A 1 94 ? 7.034 5.061 -16.424 1.00 94.50 94 PHE A CA 1
ATOM 751 C C . PHE A 1 94 ? 6.831 5.517 -17.870 1.00 94.50 94 PHE A C 1
ATOM 753 O O . PHE A 1 94 ? 6.909 4.683 -18.764 1.00 94.50 94 PHE A O 1
ATOM 760 N N . GLU A 1 95 ? 6.688 6.821 -18.133 1.00 93.00 95 GLU A N 1
ATOM 761 C CA . GLU A 1 95 ? 6.521 7.337 -19.502 1.00 93.00 95 GLU A CA 1
ATOM 762 C C . GLU A 1 95 ? 7.711 6.990 -20.406 1.00 93.00 95 GLU A C 1
ATOM 764 O O . GLU A 1 95 ? 7.549 6.736 -21.601 1.00 93.00 95 GLU A O 1
ATOM 769 N N . VAL A 1 96 ? 8.927 6.992 -19.849 1.00 92.12 96 VAL A N 1
ATOM 770 C CA . VAL A 1 96 ? 10.136 6.601 -20.587 1.00 92.12 96 VAL A CA 1
ATOM 771 C C . VAL A 1 96 ? 10.125 5.103 -20.867 1.00 92.12 96 VAL A C 1
ATOM 773 O O . VAL A 1 96 ? 10.442 4.699 -21.983 1.00 92.12 96 VAL A O 1
ATOM 776 N N . PHE A 1 97 ? 9.733 4.286 -19.888 1.00 92.44 97 PHE A N 1
ATOM 777 C CA . PHE A 1 97 ? 9.653 2.837 -20.063 1.00 92.44 97 PHE A CA 1
ATOM 778 C C . PHE A 1 97 ? 8.563 2.435 -21.061 1.00 92.44 97 PHE A C 1
ATOM 780 O O . PHE A 1 97 ? 8.794 1.552 -21.880 1.00 92.44 97 PHE A O 1
ATOM 787 N N . HIS A 1 98 ? 7.427 3.137 -21.083 1.00 92.81 98 HIS A N 1
ATOM 788 C CA . HIS A 1 98 ? 6.344 2.887 -22.039 1.00 92.81 98 HIS A CA 1
ATOM 789 C C . HIS A 1 98 ? 6.762 3.129 -23.494 1.00 92.81 98 HIS A C 1
ATOM 791 O O . HIS A 1 98 ? 6.288 2.447 -24.396 1.00 92.81 98 HIS A O 1
ATOM 797 N N . LYS A 1 99 ? 7.698 4.056 -23.739 1.00 92.56 99 LYS A N 1
ATOM 798 C CA . LYS A 1 99 ? 8.265 4.302 -25.079 1.00 92.56 99 LYS A CA 1
ATOM 799 C C . LYS A 1 99 ? 9.227 3.209 -25.546 1.00 92.56 99 LYS A C 1
ATOM 801 O O . LYS A 1 99 ? 9.571 3.176 -26.721 1.00 92.56 99 LYS A O 1
ATOM 806 N N . LEU A 1 100 ? 9.683 2.346 -24.642 1.00 91.44 100 LEU A N 1
ATOM 807 C CA . LEU A 1 100 ? 10.635 1.270 -24.918 1.00 91.44 100 LEU A CA 1
ATOM 808 C C . LEU A 1 100 ? 9.936 -0.091 -25.064 1.00 91.44 100 LEU A C 1
ATOM 810 O O . LEU A 1 100 ? 10.558 -1.118 -24.801 1.00 91.44 100 LEU A O 1
ATOM 814 N N . VAL A 1 101 ? 8.670 -0.103 -25.501 1.00 92.25 101 VAL A N 1
ATOM 815 C CA . VAL A 1 101 ? 7.848 -1.319 -25.667 1.00 92.25 101 VAL A CA 1
ATOM 816 C C . VAL A 1 101 ? 8.516 -2.398 -26.524 1.00 92.25 101 VAL A C 1
ATOM 818 O O . VAL A 1 101 ? 8.360 -3.581 -26.252 1.00 92.25 101 VAL A O 1
ATOM 821 N N . ASP A 1 102 ? 9.320 -1.999 -27.512 1.00 93.44 102 ASP A N 1
ATOM 822 C CA . ASP A 1 102 ? 10.016 -2.934 -28.405 1.00 93.44 102 ASP A CA 1
ATOM 823 C C . ASP A 1 102 ? 11.134 -3.719 -27.695 1.00 93.44 102 ASP A C 1
ATOM 825 O O . ASP A 1 102 ? 11.581 -4.756 -28.184 1.00 93.44 102 ASP A O 1
ATOM 829 N N . TYR A 1 103 ? 11.606 -3.222 -26.547 1.00 91.31 103 TYR A N 1
ATOM 830 C CA . TYR A 1 103 ? 12.739 -3.777 -25.801 1.00 91.31 103 TYR A CA 1
ATOM 831 C C . TYR A 1 103 ? 12.361 -4.284 -24.405 1.00 91.31 103 TYR A C 1
ATOM 833 O O . TYR A 1 103 ? 13.102 -5.083 -23.831 1.00 91.31 103 TYR A O 1
ATOM 841 N N . LEU A 1 104 ? 11.260 -3.790 -23.833 1.00 91.56 104 LEU A N 1
ATOM 842 C CA . LEU A 1 104 ? 10.825 -4.065 -22.466 1.00 91.56 104 LEU A CA 1
ATOM 843 C C . LEU A 1 104 ? 9.389 -4.577 -22.459 1.00 91.56 104 LEU A C 1
ATOM 845 O O . LEU A 1 104 ? 8.507 -3.970 -23.060 1.00 91.56 104 LEU A O 1
ATOM 849 N N . ASP A 1 105 ? 9.142 -5.641 -21.697 1.00 92.56 105 ASP A N 1
ATOM 850 C CA . ASP A 1 105 ? 7.776 -6.049 -21.384 1.00 92.56 105 ASP A CA 1
ATOM 851 C C . ASP A 1 105 ? 7.173 -5.079 -20.362 1.00 92.56 105 ASP A C 1
ATOM 853 O O . ASP A 1 105 ? 7.495 -5.108 -19.172 1.00 92.56 105 ASP A O 1
ATOM 857 N N . ILE A 1 106 ? 6.311 -4.186 -20.849 1.00 91.38 106 ILE A N 1
ATOM 858 C CA . ILE A 1 106 ? 5.688 -3.134 -20.042 1.00 91.38 106 ILE A CA 1
ATOM 859 C C . ILE A 1 106 ? 4.755 -3.722 -18.973 1.00 91.38 106 ILE A C 1
ATOM 861 O O . ILE A 1 106 ? 4.595 -3.119 -17.912 1.00 91.38 106 ILE A O 1
ATOM 865 N N . ASN A 1 107 ? 4.169 -4.900 -19.210 1.00 91.12 107 ASN A N 1
ATOM 866 C CA . ASN A 1 107 ? 3.173 -5.484 -18.307 1.00 91.12 107 ASN A CA 1
ATOM 867 C C . ASN A 1 107 ? 3.790 -6.035 -17.013 1.00 91.12 107 ASN A C 1
ATOM 869 O O . ASN A 1 107 ? 3.093 -6.186 -16.014 1.00 91.12 107 ASN A O 1
ATOM 873 N N . GLU A 1 108 ? 5.097 -6.299 -17.015 1.00 91.38 108 GLU A N 1
ATOM 874 C CA . GLU A 1 108 ? 5.848 -6.796 -15.858 1.00 91.38 108 GLU A CA 1
ATOM 875 C C . GLU A 1 108 ? 6.701 -5.705 -15.189 1.00 91.38 108 GLU A C 1
ATOM 877 O O . GLU A 1 108 ? 7.524 -5.996 -14.315 1.00 91.38 108 GLU A O 1
ATOM 882 N N . VAL A 1 109 ? 6.520 -4.433 -15.566 1.00 93.38 109 VAL A N 1
ATOM 883 C CA . VAL A 1 109 ? 7.235 -3.319 -14.933 1.00 93.38 109 VAL A CA 1
ATOM 884 C C . VAL A 1 109 ? 6.764 -3.159 -13.490 1.00 93.38 109 VAL A C 1
ATOM 886 O O . VAL A 1 109 ? 5.584 -2.959 -13.210 1.00 93.38 109 VAL A O 1
ATOM 889 N N . ARG A 1 110 ? 7.719 -3.197 -12.558 1.00 94.12 110 ARG A N 1
ATOM 890 C CA . AR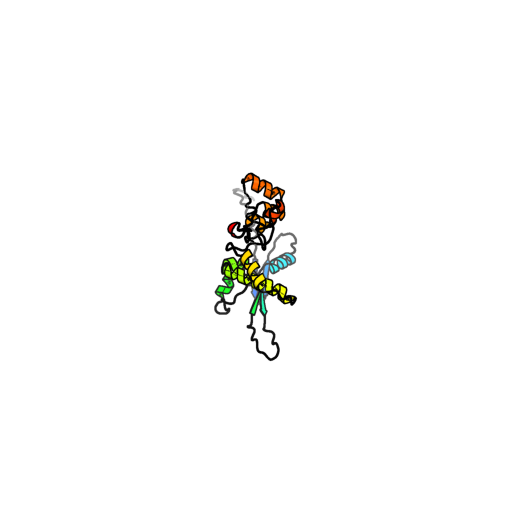G A 1 110 ? 7.486 -3.018 -11.120 1.00 94.12 110 ARG A CA 1
ATOM 891 C C . ARG A 1 110 ? 8.303 -1.847 -10.601 1.00 94.12 110 ARG A C 1
ATOM 893 O O . ARG A 1 110 ? 9.375 -1.542 -11.120 1.00 94.12 110 ARG A O 1
ATOM 900 N N . SER A 1 111 ? 7.799 -1.204 -9.558 1.00 95.75 111 SER A N 1
ATOM 901 C CA . SER A 1 111 ? 8.488 -0.128 -8.854 1.00 95.75 111 SER A CA 1
ATOM 902 C C . SER A 1 111 ? 8.259 -0.272 -7.359 1.00 95.75 111 SER A C 1
ATOM 904 O O . SER A 1 111 ? 7.190 -0.709 -6.938 1.00 95.75 111 SER A O 1
ATOM 906 N N . ASN A 1 112 ? 9.256 0.133 -6.581 1.00 95.56 112 ASN A N 1
ATOM 907 C CA . ASN A 1 112 ? 9.161 0.273 -5.134 1.00 95.56 112 ASN A CA 1
ATOM 908 C C . ASN A 1 112 ? 8.520 1.610 -4.708 1.00 95.56 112 ASN A C 1
ATOM 910 O O . ASN A 1 112 ? 8.213 1.799 -3.532 1.00 95.56 112 ASN A O 1
ATOM 914 N N . ASP A 1 113 ? 8.301 2.544 -5.640 1.00 97.00 113 ASP A N 1
ATOM 915 C CA . ASP A 1 113 ? 7.574 3.785 -5.377 1.00 97.00 113 ASP A CA 1
ATOM 916 C C . ASP A 1 113 ? 6.061 3.558 -5.510 1.00 97.00 113 ASP A C 1
ATOM 918 O O . ASP A 1 113 ? 5.477 3.597 -6.597 1.00 97.00 113 ASP A O 1
ATOM 922 N N . ILE A 1 114 ? 5.419 3.336 -4.363 1.00 96.88 114 ILE A N 1
ATOM 923 C CA . ILE A 1 114 ? 3.976 3.088 -4.243 1.00 96.88 114 ILE A CA 1
ATOM 924 C C . ILE A 1 114 ? 3.155 4.274 -4.770 1.00 96.88 114 ILE A C 1
ATOM 926 O O . ILE A 1 114 ? 2.107 4.074 -5.382 1.00 96.88 114 ILE A O 1
ATOM 930 N N . HIS A 1 115 ? 3.622 5.510 -4.571 1.00 96.25 115 HIS A N 1
ATOM 931 C CA . HIS A 1 115 ? 2.905 6.703 -5.019 1.00 96.25 115 HIS A CA 1
ATOM 932 C C . HIS A 1 115 ? 2.988 6.857 -6.542 1.00 96.25 115 HIS A C 1
ATOM 934 O O . HIS A 1 115 ? 1.998 7.189 -7.194 1.00 96.25 115 HIS A O 1
ATOM 940 N N . ALA A 1 116 ? 4.145 6.561 -7.138 1.00 96.31 116 ALA A N 1
ATOM 941 C CA . ALA A 1 116 ? 4.278 6.537 -8.591 1.00 96.31 116 ALA A CA 1
ATOM 942 C C . ALA A 1 116 ? 3.418 5.426 -9.225 1.00 96.31 116 ALA A C 1
ATOM 944 O O . ALA A 1 116 ? 2.776 5.663 -10.252 1.00 96.31 116 ALA A O 1
ATOM 945 N N . MET A 1 117 ? 3.352 4.246 -8.595 1.00 96.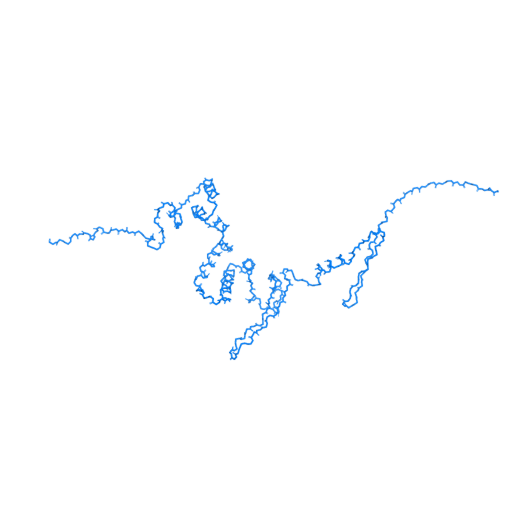94 117 MET A N 1
ATOM 946 C CA . MET A 1 117 ? 2.465 3.154 -9.019 1.00 96.94 117 MET A CA 1
ATOM 947 C C . MET A 1 117 ? 0.989 3.557 -8.945 1.00 96.94 117 MET A C 1
ATOM 949 O O . MET A 1 117 ? 0.263 3.350 -9.915 1.00 96.94 117 MET A O 1
ATOM 953 N N . LEU A 1 118 ? 0.566 4.196 -7.848 1.00 97.12 118 LEU A N 1
ATOM 954 C CA . LEU A 1 118 ? -0.798 4.703 -7.671 1.00 97.12 118 LEU A CA 1
ATOM 955 C C . LEU A 1 118 ? -1.200 5.660 -8.798 1.00 97.12 118 LEU A C 1
ATOM 957 O O . LEU A 1 118 ? -2.260 5.496 -9.395 1.00 97.12 118 LEU A O 1
ATOM 961 N N . ASN A 1 119 ? -0.339 6.628 -9.116 1.00 96.50 119 ASN A N 1
ATOM 962 C CA . ASN A 1 119 ? -0.636 7.648 -10.124 1.00 96.50 119 ASN A CA 1
ATOM 963 C C . ASN A 1 119 ? -0.642 7.109 -11.560 1.00 96.50 119 ASN A C 1
ATOM 965 O O . ASN A 1 119 ? -1.287 7.696 -12.423 1.00 96.50 119 ASN A O 1
ATOM 969 N N . THR A 1 120 ? 0.091 6.025 -11.824 1.00 95.75 120 THR A N 1
ATOM 970 C CA . THR A 1 120 ? 0.265 5.498 -13.187 1.00 95.75 120 THR A CA 1
ATOM 971 C C . THR A 1 120 ? -0.687 4.343 -13.485 1.00 95.75 120 THR A C 1
ATOM 973 O O . THR A 1 120 ? -1.279 4.297 -14.558 1.00 95.75 120 THR A O 1
ATOM 976 N N . TYR A 1 121 ? -0.834 3.410 -12.542 1.00 95.88 121 TYR A N 1
ATOM 977 C CA . TYR A 1 121 ? -1.576 2.158 -12.724 1.00 95.88 121 TYR A CA 1
ATOM 978 C C . TYR A 1 121 ? -2.819 2.046 -11.830 1.00 95.88 121 TYR A C 1
ATOM 980 O O . TYR A 1 121 ? -3.612 1.121 -11.999 1.00 95.88 121 TYR A O 1
ATOM 988 N N . GLY A 1 122 ? -3.020 2.977 -10.897 1.00 96.75 122 GLY A N 1
ATOM 989 C CA . GLY A 1 122 ? -4.186 3.013 -10.019 1.00 96.75 122 GLY A CA 1
ATOM 990 C C . GLY A 1 122 ? -3.994 2.305 -8.677 1.00 96.75 122 GLY A C 1
ATOM 991 O O . GLY A 1 122 ? -2.923 1.792 -8.338 1.00 96.75 122 GLY A O 1
ATOM 992 N N . VAL A 1 123 ? -5.067 2.306 -7.882 1.00 97.81 123 VAL A N 1
ATOM 993 C CA . VAL A 1 123 ? -5.018 1.926 -6.462 1.00 97.81 123 VAL A CA 1
ATOM 994 C C . VAL A 1 123 ? -4.738 0.442 -6.227 1.00 97.81 123 VAL A C 1
ATOM 996 O O . VAL A 1 123 ? -3.945 0.117 -5.350 1.00 97.81 123 VAL A O 1
ATOM 999 N N . GLU A 1 124 ? -5.284 -0.464 -7.041 1.00 97.62 124 GLU A N 1
ATOM 1000 C CA . GLU A 1 124 ? -5.020 -1.904 -6.886 1.00 97.62 124 GLU A CA 1
ATOM 1001 C C . GLU A 1 124 ? -3.569 -2.270 -7.210 1.00 97.62 124 GLU A C 1
ATOM 1003 O O . GLU A 1 124 ? -2.977 -3.130 -6.555 1.00 97.62 124 GLU A O 1
ATOM 1008 N N . ALA A 1 125 ? -2.958 -1.571 -8.171 1.00 96.81 125 ALA A N 1
ATOM 1009 C CA . ALA A 1 125 ? -1.538 -1.730 -8.451 1.00 96.81 125 ALA A CA 1
ATOM 1010 C C . ALA A 1 125 ? -0.696 -1.246 -7.262 1.00 96.81 125 ALA A C 1
ATOM 1012 O O . ALA A 1 125 ? 0.201 -1.958 -6.817 1.00 96.81 125 ALA A O 1
ATOM 1013 N N . ALA A 1 126 ? -1.033 -0.089 -6.681 1.00 97.56 126 ALA A N 1
ATOM 1014 C CA . ALA A 1 126 ? -0.379 0.407 -5.472 1.00 97.56 126 ALA A CA 1
ATOM 1015 C C . ALA A 1 126 ? -0.545 -0.553 -4.279 1.00 97.56 126 ALA A C 1
ATOM 1017 O O . ALA A 1 126 ? 0.425 -0.830 -3.574 1.00 97.56 126 ALA A O 1
ATOM 1018 N N . ARG A 1 127 ? -1.744 -1.119 -4.085 1.00 97.88 127 ARG A N 1
ATOM 1019 C CA . ARG A 1 127 ? -2.044 -2.119 -3.049 1.00 97.88 127 ARG A CA 1
ATOM 1020 C C . ARG A 1 127 ? -1.168 -3.361 -3.202 1.00 97.88 127 ARG A C 1
ATOM 1022 O O . ARG A 1 127 ? -0.539 -3.801 -2.237 1.00 97.88 127 ARG A O 1
ATOM 1029 N N . ALA A 1 128 ? -1.075 -3.898 -4.419 1.00 97.19 128 ALA A N 1
ATOM 1030 C CA . ALA A 1 128 ? -0.213 -5.034 -4.728 1.00 97.19 128 ALA A CA 1
ATOM 1031 C C . ALA A 1 128 ? 1.272 -4.709 -4.489 1.00 97.19 128 ALA A C 1
ATOM 1033 O O . ALA A 1 128 ? 1.994 -5.530 -3.917 1.00 97.19 128 ALA A O 1
ATOM 1034 N N . THR A 1 129 ? 1.714 -3.500 -4.854 1.00 97.50 129 THR A N 1
ATOM 1035 C CA . THR A 1 129 ? 3.075 -3.021 -4.584 1.00 97.50 129 THR A CA 1
ATOM 1036 C C . THR A 1 129 ? 3.368 -2.961 -3.086 1.00 97.50 129 THR A C 1
ATOM 1038 O O . THR A 1 129 ? 4.395 -3.487 -2.670 1.00 97.50 129 THR A O 1
ATOM 1041 N N . ILE A 1 130 ? 2.470 -2.420 -2.251 1.00 97.56 130 ILE A N 1
ATOM 1042 C CA . ILE A 1 130 ? 2.654 -2.387 -0.785 1.00 97.56 130 ILE A CA 1
ATOM 1043 C C . ILE A 1 130 ? 2.918 -3.797 -0.246 1.00 97.56 130 ILE A C 1
ATOM 1045 O O . ILE A 1 130 ? 3.868 -4.012 0.508 1.00 97.56 130 ILE A O 1
ATOM 1049 N N . ILE A 1 131 ? 2.108 -4.774 -0.661 1.00 97.44 131 ILE A N 1
ATOM 1050 C CA . ILE A 1 131 ? 2.259 -6.162 -0.214 1.00 97.44 131 ILE A CA 1
ATOM 1051 C C . ILE A 1 131 ? 3.606 -6.737 -0.664 1.00 97.44 131 ILE A C 1
ATOM 1053 O O . ILE A 1 131 ? 4.296 -7.377 0.133 1.00 97.44 131 ILE A O 1
ATOM 1057 N N . GLY A 1 132 ? 3.986 -6.511 -1.925 1.00 96.12 132 GLY A N 1
ATOM 1058 C CA . GLY A 1 132 ? 5.250 -6.979 -2.493 1.00 96.12 132 GLY A CA 1
ATOM 1059 C C . GLY A 1 132 ? 6.471 -6.409 -1.773 1.00 96.12 132 GLY A C 1
ATOM 1060 O O . GLY A 1 132 ? 7.358 -7.168 -1.383 1.00 96.12 132 GLY A O 1
ATOM 1061 N N . GLU A 1 133 ? 6.480 -5.099 -1.530 1.00 96.75 133 GLU A N 1
ATOM 1062 C CA . GLU A 1 133 ? 7.587 -4.397 -0.880 1.00 96.75 133 GLU A CA 1
ATOM 1063 C C . GLU A 1 133 ? 7.731 -4.805 0.590 1.00 96.75 133 GLU A C 1
ATOM 1065 O O . GLU A 1 133 ? 8.818 -5.184 1.028 1.00 96.75 133 GLU A O 1
ATOM 1070 N N . VAL A 1 134 ? 6.631 -4.829 1.355 1.00 96.38 134 VAL A N 1
ATOM 1071 C CA . VAL A 1 134 ? 6.669 -5.244 2.769 1.00 96.38 134 VAL A CA 1
ATOM 1072 C C . VAL A 1 134 ? 7.105 -6.706 2.892 1.00 96.38 134 VAL A C 1
ATOM 1074 O O . VAL A 1 134 ? 7.933 -7.043 3.742 1.00 96.38 134 VAL A O 1
ATOM 1077 N N . LYS A 1 135 ? 6.612 -7.583 2.009 1.00 96.12 135 LYS A N 1
ATOM 1078 C CA . LYS A 1 135 ? 7.058 -8.980 1.948 1.00 96.12 135 LYS A CA 1
ATOM 1079 C C . LYS A 1 135 ? 8.548 -9.086 1.612 1.00 96.12 135 LYS A C 1
ATOM 1081 O O . LYS A 1 135 ? 9.232 -9.921 2.202 1.00 96.12 135 LYS A O 1
ATOM 1086 N N . GLY A 1 136 ? 9.054 -8.252 0.702 1.00 94.25 136 GLY A N 1
ATOM 1087 C CA . GLY A 1 136 ? 10.472 -8.185 0.347 1.00 94.25 136 GLY A CA 1
ATOM 1088 C C . GLY A 1 136 ? 11.362 -7.832 1.540 1.00 94.25 136 GLY A C 1
ATOM 1089 O O . GLY A 1 136 ? 12.385 -8.484 1.752 1.00 94.25 136 GLY A O 1
ATOM 1090 N N . VAL A 1 137 ? 10.931 -6.875 2.370 1.00 96.62 137 VAL A N 1
ATOM 1091 C CA . VAL A 1 137 ? 11.647 -6.480 3.595 1.00 96.62 137 VAL A CA 1
ATOM 1092 C C . VAL A 1 137 ? 11.765 -7.649 4.571 1.00 96.62 137 VAL A C 1
ATOM 1094 O O . VAL A 1 137 ? 12.873 -7.981 4.981 1.00 96.62 137 VAL A O 1
ATOM 1097 N N . PHE A 1 138 ? 10.660 -8.314 4.923 1.00 96.12 138 PHE A N 1
ATOM 1098 C CA . PHE A 1 138 ? 10.706 -9.450 5.856 1.00 96.12 138 PHE A CA 1
ATOM 1099 C C . PHE A 1 138 ? 11.431 -10.670 5.274 1.00 96.12 138 PHE A C 1
ATOM 1101 O O . PHE A 1 138 ? 12.154 -11.364 5.994 1.00 96.12 138 PHE A O 1
ATOM 1108 N N . GLY A 1 139 ? 11.290 -10.901 3.964 1.00 93.19 139 GLY A N 1
ATOM 1109 C CA . GLY A 1 139 ? 11.945 -11.996 3.253 1.00 93.19 139 GLY A CA 1
ATOM 1110 C C . GLY A 1 139 ? 13.470 -11.937 3.330 1.00 93.19 139 GLY A C 1
ATOM 1111 O O . GLY A 1 139 ? 14.106 -12.980 3.469 1.00 93.19 139 GLY A O 1
ATOM 1112 N N . ALA A 1 140 ? 14.059 -10.737 3.335 1.00 93.75 140 ALA A N 1
ATOM 1113 C CA . ALA A 1 140 ? 15.504 -10.556 3.487 1.00 93.75 140 ALA A CA 1
ATOM 1114 C C . ALA A 1 140 ? 16.050 -11.073 4.834 1.00 93.75 140 ALA A C 1
ATOM 1116 O O . ALA A 1 140 ? 17.216 -11.455 4.914 1.00 93.75 140 ALA A O 1
ATOM 1117 N N . TYR A 1 141 ? 15.209 -11.127 5.871 1.00 95.56 141 TYR A N 1
ATOM 1118 C CA . TYR A 1 141 ? 15.565 -11.610 7.209 1.00 95.56 141 TYR A CA 1
ATOM 1119 C C . TYR A 1 141 ? 15.069 -13.036 7.491 1.00 95.56 141 TYR A C 1
ATOM 1121 O O . TYR A 1 141 ? 15.209 -13.519 8.612 1.00 95.56 141 TYR A O 1
ATOM 1129 N N . GLY A 1 142 ? 14.460 -13.712 6.509 1.00 92.56 142 GLY A N 1
ATOM 1130 C CA . GLY A 1 142 ? 13.861 -15.035 6.711 1.00 92.56 142 GLY A CA 1
ATOM 1131 C C . GLY A 1 142 ? 12.639 -15.027 7.638 1.00 92.56 142 GLY A C 1
ATOM 1132 O O . GLY A 1 142 ? 12.274 -16.065 8.185 1.00 92.56 142 GLY A O 1
ATOM 1133 N N . ILE A 1 143 ? 12.004 -13.867 7.837 1.00 95.81 143 ILE A N 1
ATOM 1134 C CA . ILE A 1 143 ? 10.814 -13.742 8.681 1.00 95.81 143 ILE A CA 1
ATOM 1135 C C . ILE A 1 143 ? 9.585 -14.067 7.833 1.00 95.81 143 ILE A C 1
ATOM 1137 O O . ILE A 1 143 ? 9.294 -13.399 6.839 1.00 95.81 143 ILE A O 1
ATOM 1141 N N . HIS A 1 144 ? 8.836 -15.089 8.240 1.00 93.62 144 HIS A N 1
ATOM 1142 C CA . HIS A 1 144 ? 7.594 -15.467 7.577 1.00 93.62 144 HIS A CA 1
ATOM 1143 C C . HIS A 1 144 ? 6.409 -14.707 8.173 1.00 93.62 144 HIS A C 1
ATOM 1145 O O . HIS A 1 144 ? 6.032 -14.923 9.322 1.00 93.62 144 HIS A O 1
ATOM 1151 N N . VAL A 1 145 ? 5.806 -13.835 7.364 1.00 94.94 145 VAL A N 1
ATOM 1152 C CA . VAL A 1 145 ? 4.559 -13.133 7.687 1.00 94.94 145 VAL A CA 1
ATOM 1153 C C . VAL A 1 145 ? 3.442 -13.699 6.819 1.00 94.94 145 VAL A C 1
ATOM 1155 O O . VAL A 1 145 ? 3.600 -13.838 5.604 1.00 94.94 145 VAL A O 1
ATOM 1158 N N . ASP A 1 146 ? 2.312 -14.035 7.439 1.00 96.19 146 ASP A N 1
ATOM 1159 C CA . ASP A 1 146 ? 1.147 -14.536 6.716 1.00 96.19 146 ASP A CA 1
ATOM 1160 C C . ASP A 1 146 ? 0.548 -13.452 5.805 1.00 96.19 146 ASP A C 1
ATOM 1162 O O . ASP A 1 146 ? 0.381 -12.293 6.198 1.00 96.19 146 ASP A O 1
ATOM 1166 N N . MET A 1 147 ? 0.182 -13.847 4.585 1.00 95.44 147 MET A N 1
ATOM 1167 C CA . MET A 1 147 ? -0.371 -12.952 3.568 1.00 95.44 147 MET A CA 1
ATOM 1168 C C . MET A 1 147 ? -1.661 -12.255 4.023 1.00 95.44 147 MET A C 1
ATOM 1170 O O . MET A 1 147 ? -1.930 -11.134 3.603 1.00 95.44 147 MET A O 1
ATOM 1174 N N . ARG A 1 148 ? -2.450 -12.879 4.907 1.00 97.81 148 ARG A N 1
ATOM 1175 C CA . ARG A 1 148 ? -3.683 -12.300 5.460 1.00 97.81 148 ARG A CA 1
ATOM 1176 C C . ARG A 1 148 ? -3.408 -11.008 6.228 1.00 97.81 148 ARG A C 1
ATOM 1178 O O . ARG A 1 148 ? -4.184 -10.065 6.114 1.00 97.81 148 ARG A O 1
ATOM 1185 N N . HIS A 1 149 ? -2.291 -10.933 6.955 1.00 97.56 149 HIS A N 1
ATOM 1186 C CA . HIS A 1 149 ? -1.899 -9.717 7.672 1.00 97.56 149 HIS A CA 1
ATOM 1187 C C . HIS A 1 149 ? -1.462 -8.612 6.711 1.00 97.56 149 HIS A C 1
ATOM 1189 O O . HIS A 1 149 ? -1.861 -7.462 6.876 1.00 97.56 149 HIS A O 1
ATOM 1195 N N . LEU A 1 150 ? -0.682 -8.967 5.687 1.00 97.19 150 LEU A N 1
ATOM 1196 C CA . LEU A 1 150 ? -0.214 -8.005 4.689 1.00 97.19 150 LEU A CA 1
ATOM 1197 C C . LEU A 1 150 ? -1.369 -7.439 3.859 1.00 97.19 150 LEU A C 1
ATOM 1199 O O . LEU A 1 150 ? -1.409 -6.235 3.630 1.00 97.19 150 LEU A O 1
ATOM 1203 N N . ASN A 1 151 ? -2.329 -8.286 3.473 1.00 97.75 151 ASN A N 1
ATOM 1204 C CA . ASN A 1 151 ? -3.543 -7.856 2.783 1.00 97.75 151 ASN A CA 1
ATOM 1205 C C . ASN A 1 151 ? -4.330 -6.854 3.627 1.00 97.75 151 ASN A C 1
ATOM 1207 O O . ASN A 1 151 ? -4.623 -5.772 3.140 1.00 97.75 151 ASN A O 1
ATOM 1211 N N . LEU A 1 152 ? -4.588 -7.161 4.903 1.00 97.75 152 LEU A N 1
ATOM 1212 C CA . LEU A 1 152 ? -5.343 -6.263 5.780 1.00 97.75 152 LEU A CA 1
ATOM 1213 C C . LEU A 1 152 ? -4.681 -4.881 5.912 1.00 97.75 152 LEU A C 1
ATOM 1215 O O . LEU A 1 152 ? -5.366 -3.860 5.893 1.00 97.75 152 LEU A O 1
ATOM 1219 N N . ILE A 1 153 ? -3.351 -4.842 6.033 1.00 97.31 153 ILE A N 1
ATOM 1220 C CA . ILE A 1 153 ? -2.598 -3.583 6.106 1.00 97.31 153 ILE A CA 1
ATOM 1221 C C . ILE A 1 153 ? -2.698 -2.819 4.783 1.00 97.31 153 ILE A C 1
ATOM 1223 O O . ILE A 1 153 ? -2.979 -1.622 4.790 1.00 97.31 153 ILE A O 1
ATOM 1227 N N . ALA A 1 154 ? -2.486 -3.494 3.652 1.00 97.50 154 ALA A N 1
ATOM 1228 C CA . ALA A 1 154 ? -2.538 -2.861 2.340 1.00 97.50 154 ALA A CA 1
ATOM 1229 C C . ALA A 1 154 ? -3.940 -2.323 2.019 1.00 97.50 154 ALA A C 1
ATOM 1231 O O . ALA A 1 154 ? -4.057 -1.189 1.556 1.00 97.50 154 ALA A O 1
ATOM 1232 N N . ASP A 1 155 ? -4.990 -3.082 2.337 1.00 97.50 155 ASP A N 1
ATOM 1233 C CA . ASP A 1 155 ? -6.387 -2.669 2.174 1.00 97.50 155 ASP A CA 1
ATOM 1234 C C . ASP A 1 155 ? -6.684 -1.436 3.035 1.00 97.50 155 ASP A C 1
ATOM 1236 O O . ASP A 1 155 ? -7.244 -0.456 2.553 1.00 97.50 155 ASP A O 1
ATOM 1240 N N . PHE A 1 156 ? -6.229 -1.418 4.293 1.00 96.31 156 PHE A N 1
ATOM 1241 C CA . PHE A 1 156 ? -6.388 -0.251 5.163 1.00 96.31 156 PHE A CA 1
ATOM 1242 C C . PHE A 1 156 ? -5.677 0.997 4.617 1.00 96.31 156 PHE A C 1
ATOM 1244 O O . PHE A 1 156 ? -6.215 2.105 4.684 1.00 96.31 156 PHE A O 1
ATOM 1251 N N . MET A 1 157 ? -4.470 0.832 4.070 1.00 96.88 157 MET A N 1
ATOM 1252 C CA . MET A 1 157 ? -3.696 1.930 3.485 1.00 96.88 157 MET A CA 1
ATOM 1253 C C . MET A 1 157 ? -4.280 2.441 2.160 1.00 96.88 157 MET A C 1
ATOM 1255 O O . MET A 1 157 ? -3.977 3.567 1.775 1.00 96.88 157 MET A O 1
ATOM 1259 N N . THR A 1 158 ? -5.104 1.649 1.470 1.00 96.69 158 THR A N 1
ATOM 1260 C CA . THR A 1 158 ? -5.646 1.973 0.136 1.00 96.69 158 THR A CA 1
ATOM 1261 C C . THR A 1 158 ? -7.164 2.157 0.094 1.00 96.69 158 THR A C 1
ATOM 1263 O O . THR A 1 158 ? -7.719 2.473 -0.955 1.00 96.69 15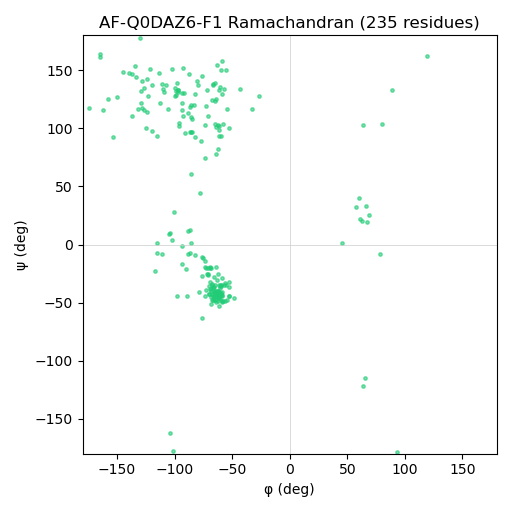8 THR A O 1
ATOM 1266 N N . PHE A 1 159 ? -7.836 2.040 1.242 1.00 93.88 159 PHE A N 1
ATOM 1267 C CA . PHE A 1 159 ? -9.296 2.062 1.374 1.00 93.88 159 PHE A CA 1
ATOM 1268 C C . PHE A 1 159 ? -9.989 3.275 0.726 1.00 93.88 159 PHE A C 1
ATOM 1270 O O . PHE A 1 159 ? -11.064 3.128 0.156 1.00 93.88 159 PHE A O 1
ATOM 1277 N N . ASP A 1 160 ? -9.379 4.460 0.787 1.00 92.75 160 ASP A N 1
ATOM 1278 C CA . ASP A 1 160 ? -9.957 5.705 0.248 1.00 92.75 160 ASP A CA 1
ATOM 1279 C C . ASP A 1 160 ? -9.612 5.942 -1.239 1.00 92.75 160 ASP A C 1
ATOM 1281 O O . ASP A 1 160 ? -9.738 7.044 -1.762 1.00 92.75 160 ASP A O 1
ATOM 1285 N N . GLY A 1 161 ? -9.069 4.934 -1.931 1.00 93.19 161 GLY A N 1
ATOM 1286 C CA . GLY A 1 161 ? -8.568 5.075 -3.304 1.00 93.19 161 GLY A CA 1
ATOM 1287 C C . GLY A 1 161 ? -7.191 5.747 -3.409 1.00 93.19 161 GLY A C 1
ATOM 1288 O O . GLY A 1 161 ? -6.605 5.779 -4.489 1.00 93.19 161 GLY A O 1
ATOM 1289 N N . GLY A 1 162 ? -6.665 6.278 -2.302 1.00 93.19 162 GLY A N 1
ATOM 1290 C CA . GLY A 1 162 ? -5.349 6.911 -2.214 1.00 93.19 162 GLY A CA 1
ATOM 1291 C C . GLY A 1 162 ? -4.283 6.041 -1.541 1.00 93.19 162 GLY A C 1
ATOM 1292 O O . GLY A 1 162 ? -4.432 4.833 -1.385 1.00 93.19 162 GLY A O 1
ATOM 1293 N N . TYR A 1 163 ? -3.198 6.684 -1.101 1.00 94.25 163 TYR A N 1
ATOM 1294 C CA . TYR A 1 163 ? -2.146 6.069 -0.287 1.00 94.25 163 TYR A CA 1
ATOM 1295 C C . TYR A 1 163 ? -2.111 6.718 1.103 1.00 94.25 163 TYR A C 1
ATOM 1297 O O . TYR A 1 163 ? -1.486 7.760 1.312 1.00 94.25 163 TYR A O 1
ATOM 1305 N N . ARG A 1 164 ? -2.821 6.109 2.058 1.00 94.31 164 ARG A N 1
ATOM 1306 C CA . ARG A 1 164 ? -2.934 6.576 3.443 1.00 94.31 164 ARG A CA 1
ATOM 1307 C C . ARG A 1 164 ? -1.733 6.104 4.274 1.00 94.31 164 ARG A C 1
ATOM 1309 O O . ARG A 1 164 ? -1.565 4.900 4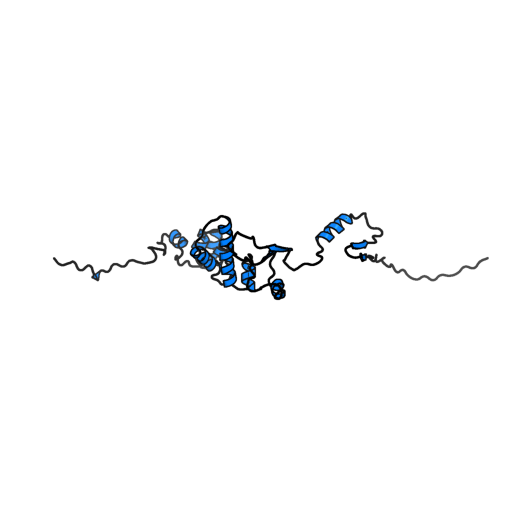.477 1.00 94.31 164 ARG A O 1
ATOM 1316 N N . PRO A 1 165 ? -0.935 7.020 4.853 1.00 94.06 165 PRO A N 1
ATOM 1317 C CA . PRO A 1 165 ? 0.121 6.640 5.781 1.00 94.06 165 PRO A CA 1
ATOM 1318 C C . PRO A 1 165 ? -0.452 6.281 7.160 1.00 94.06 165 PRO A C 1
ATOM 1320 O O . PRO A 1 165 ? -1.372 6.928 7.658 1.00 94.06 165 PRO A O 1
ATOM 1323 N N . MET A 1 166 ? 0.154 5.313 7.846 1.00 93.19 166 MET A N 1
ATOM 1324 C CA . MET A 1 166 ? -0.133 5.017 9.258 1.00 93.19 166 MET A CA 1
ATOM 1325 C C . MET A 1 166 ? 0.711 5.907 10.184 1.00 93.19 166 MET A C 1
ATOM 1327 O O . MET A 1 166 ? 1.550 5.436 10.945 1.00 93.19 166 MET A O 1
ATOM 1331 N N . SER A 1 167 ? 0.531 7.222 10.071 1.00 92.56 167 SER A N 1
ATOM 1332 C CA . SER A 1 167 ? 1.254 8.238 10.850 1.00 92.56 167 SER A CA 1
ATOM 1333 C C . SER A 1 167 ? 0.286 9.242 11.479 1.00 92.56 167 SER A C 1
ATOM 1335 O O . SER A 1 167 ? -0.915 9.187 11.217 1.00 92.56 167 SER A O 1
ATOM 1337 N N . ARG A 1 168 ? 0.782 10.216 12.260 1.00 90.88 168 ARG A N 1
ATOM 1338 C CA . ARG A 1 168 ? -0.078 11.268 12.841 1.00 90.88 168 ARG A CA 1
ATOM 1339 C C . ARG A 1 168 ? -0.885 12.027 11.783 1.00 90.88 168 ARG A C 1
ATOM 1341 O O . ARG A 1 168 ? -2.018 12.416 12.041 1.00 90.88 168 ARG A O 1
ATOM 1348 N N . LEU A 1 169 ? -0.302 12.235 10.597 1.00 90.31 169 LEU A N 1
ATOM 1349 C CA . LEU A 1 169 ? -0.977 12.879 9.467 1.00 90.31 169 LEU A CA 1
ATOM 1350 C C . LEU A 1 169 ? -2.153 12.023 8.996 1.00 90.31 169 LEU A C 1
ATOM 1352 O O . LEU A 1 169 ? -3.268 12.525 8.884 1.00 90.31 169 LEU A O 1
ATOM 1356 N N . GLY A 1 170 ? -1.925 10.720 8.818 1.00 91.69 170 GLY A N 1
ATOM 1357 C CA . GLY A 1 170 ? -2.982 9.797 8.419 1.00 91.69 170 GLY A CA 1
ATOM 1358 C C . GLY A 1 170 ? -4.015 9.512 9.515 1.00 91.69 170 GLY A C 1
ATOM 1359 O O . GLY A 1 170 ? -5.162 9.191 9.216 1.00 91.69 170 GLY A O 1
ATOM 1360 N N . MET A 1 171 ? -3.662 9.647 10.793 1.00 91.56 171 MET A N 1
ATOM 1361 C CA . MET A 1 171 ? -4.645 9.570 11.875 1.00 91.56 171 MET A CA 1
ATOM 1362 C C . MET A 1 171 ? -5.502 10.838 11.923 1.00 91.56 171 MET A C 1
ATOM 1364 O O . MET A 1 171 ? -6.722 10.747 12.015 1.00 91.56 171 MET A O 1
ATOM 1368 N N . GLY A 1 172 ? -4.882 12.015 11.804 1.00 89.19 172 GLY A N 1
ATOM 1369 C CA . GLY A 1 172 ? -5.587 13.295 11.836 1.00 89.19 172 GLY A CA 1
ATOM 1370 C C . GLY A 1 172 ? -6.567 13.481 10.677 1.00 89.19 172 GLY A C 1
ATOM 1371 O O . GLY A 1 172 ? -7.668 13.971 10.902 1.00 89.19 172 GLY A O 1
ATOM 1372 N N . GLN A 1 173 ? -6.187 13.063 9.465 1.00 88.94 173 GLN A N 1
ATOM 1373 C CA . GLN A 1 173 ? -7.015 13.236 8.265 1.00 88.94 173 GLN A CA 1
ATOM 1374 C C . GLN A 1 173 ? -8.142 12.208 8.137 1.00 88.94 173 GLN A C 1
ATOM 1376 O O . GLN A 1 173 ? -9.244 12.570 7.746 1.00 88.94 173 GLN A O 1
ATOM 1381 N N . PHE A 1 174 ? -7.881 10.937 8.452 1.00 89.12 174 PHE A N 1
ATOM 1382 C CA . PHE A 1 174 ? -8.795 9.847 8.087 1.00 89.12 174 PHE A CA 1
ATOM 1383 C C . PHE A 1 174 ? -9.518 9.208 9.283 1.00 89.12 174 PHE A C 1
ATOM 1385 O O . PHE A 1 174 ? -10.376 8.350 9.089 1.00 89.12 174 PHE A O 1
ATOM 1392 N N . SER A 1 175 ? -9.158 9.541 10.528 1.00 89.44 175 SER A N 1
ATOM 1393 C CA . SER A 1 175 ? -9.907 9.065 11.698 1.00 89.44 175 SER A CA 1
ATOM 1394 C C . SER A 1 175 ? -11.164 9.905 11.902 1.00 89.44 175 SER A C 1
ATOM 1396 O O . SER A 1 175 ? -11.109 11.130 11.830 1.00 89.44 175 SER A O 1
ATOM 1398 N N . THR A 1 176 ? -12.285 9.260 12.211 1.00 89.88 176 THR A N 1
ATOM 1399 C CA . THR A 1 176 ? -13.567 9.930 12.477 1.00 89.88 176 THR A CA 1
ATOM 1400 C C . THR A 1 176 ? -13.814 10.206 13.958 1.00 89.88 176 THR A C 1
ATOM 1402 O O . THR A 1 176 ? -14.660 11.027 14.277 1.00 89.88 176 THR A O 1
ATOM 1405 N N . SER A 1 177 ? -13.087 9.549 14.869 1.00 93.56 177 SER A N 1
ATOM 1406 C CA . SER A 1 177 ? -13.280 9.680 16.321 1.00 93.56 177 SER A CA 1
ATOM 1407 C C . SER A 1 177 ? -12.348 10.756 16.902 1.00 93.56 177 SER A C 1
ATOM 1409 O O . SER A 1 177 ? -11.125 10.554 16.887 1.00 93.56 177 SER A O 1
ATOM 1411 N N . PRO A 1 178 ? -12.876 11.872 17.452 1.00 94.06 178 PRO A N 1
ATOM 1412 C CA . PRO A 1 178 ? -12.088 12.852 18.197 1.00 94.06 178 PRO A CA 1
ATOM 1413 C C . PRO A 1 178 ? -11.258 12.227 19.318 1.00 94.06 178 PRO A C 1
ATOM 1415 O O . PRO A 1 178 ? -10.070 12.527 19.438 1.00 94.06 178 PRO A O 1
ATOM 1418 N N . PHE A 1 179 ? -11.830 11.308 20.107 1.00 94.25 179 PHE A N 1
ATOM 1419 C CA . PHE A 1 179 ? -11.073 10.610 21.151 1.00 94.25 179 PHE A CA 1
ATOM 1420 C C . PHE A 1 179 ? -9.991 9.708 20.561 1.00 94.25 179 PHE A C 1
ATOM 1422 O O . PHE A 1 179 ? -8.887 9.646 21.100 1.00 94.25 179 PHE A O 1
ATOM 1429 N N . GLY A 1 180 ? -10.250 9.069 19.419 1.00 92.88 180 GLY A N 1
ATOM 1430 C CA . GLY A 1 180 ? -9.243 8.330 18.661 1.00 92.88 180 GLY A CA 1
ATOM 1431 C C . GLY A 1 180 ? -8.063 9.210 18.233 1.00 92.88 180 GLY A C 1
ATOM 1432 O O . GLY A 1 180 ? -6.913 8.813 18.401 1.00 92.88 180 GLY A O 1
ATOM 1433 N N . LYS A 1 181 ? -8.325 10.430 17.742 1.00 93.88 181 LYS A N 1
ATOM 1434 C CA . LYS A 1 181 ? -7.272 11.400 17.387 1.00 93.88 181 LYS A CA 1
ATOM 1435 C C . LYS A 1 181 ? -6.504 11.874 18.628 1.00 93.88 181 LYS A C 1
ATOM 1437 O O . LYS A 1 181 ? -5.275 11.854 18.630 1.00 93.88 181 LYS A O 1
ATOM 1442 N N . MET A 1 182 ? -7.218 12.255 19.693 1.00 94.00 182 MET A N 1
ATOM 1443 C CA . MET A 1 182 ? -6.629 12.781 20.932 1.00 94.00 182 MET A CA 1
ATOM 1444 C C . MET A 1 182 ? -5.747 11.764 21.662 1.00 94.00 182 MET A C 1
ATOM 1446 O O . MET A 1 182 ? -4.699 12.134 22.185 1.00 94.00 182 MET A O 1
ATOM 1450 N N . THR A 1 183 ? -6.171 10.498 21.705 1.00 94.06 183 THR A N 1
ATOM 1451 C CA . THR A 1 183 ? -5.441 9.419 22.393 1.00 94.06 183 THR A CA 1
ATOM 1452 C C . THR A 1 183 ? -4.183 8.981 21.654 1.00 94.06 183 THR A C 1
ATOM 1454 O O . THR A 1 183 ? -3.298 8.403 22.278 1.00 94.06 183 THR A O 1
ATOM 1457 N N . PHE A 1 184 ? -4.078 9.264 20.352 1.00 93.38 184 PHE A N 1
ATOM 1458 C CA . PHE A 1 184 ? -2.874 8.982 19.580 1.00 93.38 184 PHE A CA 1
ATOM 1459 C C . PHE A 1 184 ? -1.765 10.001 19.873 1.00 93.38 184 PHE A C 1
ATOM 1461 O O . PHE A 1 184 ? -0.707 9.637 20.378 1.00 93.38 184 PHE A O 1
ATOM 1468 N N . GLU A 1 185 ? -1.994 11.282 19.560 1.00 91.62 185 GLU A N 1
ATOM 1469 C CA . GLU A 1 185 ? -1.021 12.354 19.798 1.00 91.62 185 GLU A CA 1
ATOM 1470 C C . GLU A 1 185 ? -1.687 13.738 19.704 1.00 91.62 185 GLU A C 1
ATOM 1472 O O . GLU A 1 185 ? -2.706 13.909 19.044 1.00 91.62 185 GLU A O 1
ATOM 1477 N N . THR A 1 186 ? -1.054 14.779 20.254 1.00 91.19 186 THR A N 1
ATOM 1478 C CA . THR A 1 186 ? -1.471 16.187 20.079 1.00 91.19 186 THR A CA 1
ATOM 1479 C C . THR A 1 186 ? -2.893 16.486 20.591 1.00 91.19 186 THR A C 1
ATOM 1481 O O . THR A 1 186 ? -3.635 17.251 19.973 1.00 91.19 186 THR A O 1
ATOM 1484 N N . ALA A 1 187 ? -3.270 15.913 21.741 1.00 93.50 187 ALA A N 1
ATOM 1485 C CA . ALA A 1 187 ? -4.625 15.983 22.303 1.00 93.50 187 ALA A CA 1
ATOM 1486 C C . ALA A 1 187 ? -5.222 17.401 22.343 1.00 93.50 187 ALA A C 1
ATOM 1488 O O . ALA A 1 187 ? -6.344 17.605 21.889 1.00 93.50 187 ALA A O 1
ATOM 1489 N N . THR A 1 188 ? -4.457 18.399 22.799 1.00 95.56 188 THR A N 1
ATOM 1490 C CA . THR A 1 188 ? -4.922 19.794 22.889 1.00 95.56 188 THR A CA 1
ATOM 1491 C C . THR A 1 188 ? -5.305 20.381 21.532 1.00 95.56 188 THR A C 1
ATOM 1493 O O . THR A 1 188 ? -6.242 21.165 21.442 1.00 95.56 188 THR A O 1
ATOM 1496 N N . LYS A 1 189 ? -4.611 19.999 20.456 1.00 95.06 189 LYS A N 1
ATOM 1497 C CA . LYS A 1 189 ? -4.970 20.464 19.115 1.00 95.06 189 LYS A CA 1
ATOM 1498 C C . LYS A 1 189 ? -6.307 19.859 18.694 1.00 95.06 189 LYS A C 1
ATOM 1500 O O . LYS A 1 189 ? -7.207 20.591 18.303 1.00 95.06 189 LYS A O 1
ATOM 1505 N N . PHE A 1 190 ? -6.434 18.538 18.807 1.00 94.31 190 PHE A N 1
ATOM 1506 C CA . PHE A 1 190 ? -7.627 17.835 18.345 1.00 94.31 190 PHE A CA 1
ATOM 1507 C C . PHE A 1 190 ? -8.866 18.140 19.187 1.00 94.31 190 PHE A C 1
ATOM 1509 O O . PHE A 1 190 ? -9.949 18.216 18.622 1.00 94.31 190 PHE A O 1
ATOM 1516 N N . ILE A 1 191 ? -8.732 18.387 20.496 1.00 94.88 191 ILE A N 1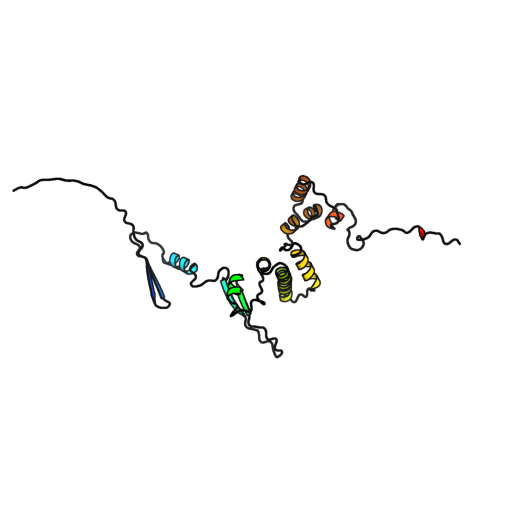
ATOM 1517 C CA . ILE A 1 191 ? -9.879 18.788 21.323 1.00 94.88 191 ILE A CA 1
ATOM 1518 C C . ILE A 1 191 ? -10.380 20.187 20.959 1.00 94.88 191 ILE A C 1
ATOM 1520 O O . ILE A 1 191 ? -11.585 20.400 20.893 1.00 94.88 191 ILE A O 1
ATOM 1524 N N . VAL A 1 192 ? -9.474 21.133 20.682 1.00 96.62 192 VAL A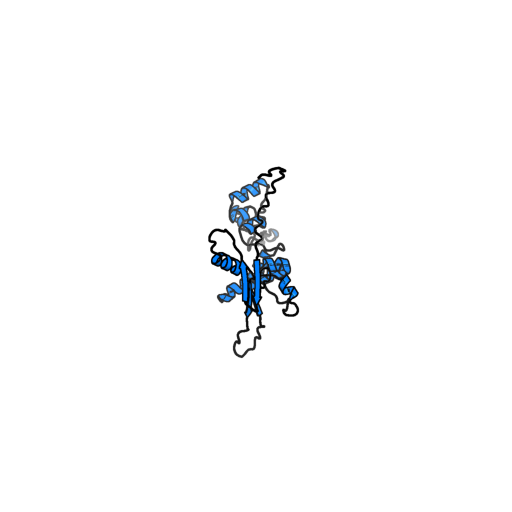 N 1
ATOM 1525 C CA . VAL A 1 192 ? -9.842 22.493 20.259 1.00 96.62 192 VAL A CA 1
ATOM 1526 C C . VAL A 1 192 ? -10.485 22.458 18.881 1.00 96.62 192 VAL A C 1
ATOM 1528 O O . VAL A 1 192 ? -11.496 23.119 18.665 1.00 96.62 192 VAL A O 1
ATOM 1531 N N . GLU A 1 193 ? -9.932 21.670 17.962 1.00 94.69 193 GLU A N 1
ATOM 1532 C CA . GLU A 1 193 ? -10.480 21.490 16.620 1.00 94.69 193 GLU A CA 1
ATOM 1533 C C . GLU A 1 193 ? -11.877 20.857 16.673 1.00 94.69 193 GLU A C 1
ATOM 1535 O O . GLU A 1 193 ? -12.812 21.412 16.100 1.00 94.69 193 GLU A O 1
ATOM 1540 N N . ALA A 1 194 ? -12.049 19.774 17.434 1.00 94.69 194 ALA A N 1
ATOM 1541 C CA . ALA A 1 194 ? -13.342 19.121 17.623 1.00 94.69 194 ALA A CA 1
ATOM 1542 C C . ALA A 1 194 ? -14.366 20.049 18.296 1.00 94.69 194 ALA A C 1
ATOM 1544 O O . ALA A 1 194 ? -15.504 20.137 17.841 1.00 94.69 194 ALA A O 1
ATOM 1545 N N . ALA A 1 195 ? -13.966 20.794 19.334 1.00 96.06 195 ALA A N 1
ATOM 1546 C CA . ALA A 1 195 ? -14.840 21.747 20.018 1.00 96.06 195 ALA A CA 1
ATOM 1547 C C . ALA A 1 195 ? -15.235 22.927 19.116 1.00 96.06 195 ALA A C 1
ATOM 1549 O O . ALA A 1 195 ? -16.378 23.371 19.161 1.00 96.06 195 ALA A O 1
ATOM 1550 N N . SER A 1 196 ? -14.312 23.407 18.276 1.00 96.88 196 SER A N 1
ATOM 1551 C CA . SER A 1 196 ? -14.566 24.518 17.348 1.00 96.88 196 SER A CA 1
ATOM 1552 C C . SER A 1 196 ? -15.515 24.123 16.217 1.00 96.88 196 SER A C 1
ATOM 1554 O O . SER A 1 196 ? -16.332 24.939 15.801 1.00 96.88 196 SER A O 1
ATOM 1556 N N . HIS A 1 197 ? -15.430 22.881 15.731 1.00 95.31 197 HIS A N 1
ATOM 1557 C CA . HIS A 1 197 ? -16.316 22.358 14.685 1.00 95.31 197 HIS A CA 1
ATOM 1558 C C . HIS A 1 197 ? -17.605 21.723 15.230 1.00 95.31 197 HIS A C 1
ATOM 1560 O O . HIS A 1 197 ? -18.488 21.381 14.447 1.00 95.31 197 HIS A O 1
ATOM 1566 N N . GLY A 1 198 ? -17.733 21.557 16.551 1.00 94.56 198 GLY A N 1
ATOM 1567 C CA . GLY A 1 198 ? -18.865 20.858 17.163 1.00 94.56 198 GLY A CA 1
ATOM 1568 C C . GLY A 1 198 ? -18.913 19.364 16.819 1.00 94.56 198 GLY A C 1
ATOM 1569 O O . GLY A 1 198 ? -20.001 18.809 16.677 1.00 94.56 198 GLY A O 1
ATOM 1570 N N . GLU A 1 199 ? -17.754 18.713 16.651 1.00 93.75 199 GLU A N 1
ATOM 1571 C CA . GLU A 1 199 ? -17.679 17.280 16.343 1.00 93.75 199 GLU A CA 1
ATOM 1572 C C . GLU A 1 199 ? -18.222 16.430 17.505 1.00 93.75 199 GLU A C 1
ATOM 1574 O O . GLU A 1 199 ? -17.936 16.679 18.678 1.00 93.75 199 GLU A O 1
ATOM 1579 N N . SER A 1 200 ? -18.980 15.384 17.170 1.00 92.69 200 SER A N 1
ATOM 1580 C CA . SER A 1 200 ? -19.486 14.394 18.122 1.00 92.69 200 SER A CA 1
ATOM 1581 C C . SER A 1 200 ? -18.803 13.047 17.890 1.00 92.69 200 SER A C 1
ATOM 1583 O O . SER A 1 200 ? -18.625 12.627 16.749 1.00 92.69 200 SER A O 1
ATOM 1585 N N . ASP A 1 201 ? -18.425 12.366 18.972 1.00 93.94 201 ASP A N 1
ATOM 1586 C CA . ASP A 1 201 ? -17.835 11.028 18.925 1.00 93.94 201 ASP A CA 1
ATOM 1587 C C . ASP A 1 201 ? -18.910 9.970 19.217 1.00 93.94 201 ASP A C 1
ATOM 1589 O O . ASP A 1 201 ? -19.612 10.051 20.227 1.00 93.94 201 ASP A O 1
ATOM 1593 N N . THR A 1 202 ? -19.030 8.960 18.353 1.00 92.38 202 THR A N 1
ATOM 1594 C CA . THR A 1 202 ? -19.991 7.856 18.527 1.00 92.38 202 THR A CA 1
ATOM 1595 C C . THR A 1 202 ? -19.553 6.847 19.591 1.00 92.38 202 THR A C 1
ATOM 1597 O O . THR A 1 202 ? -20.356 6.022 20.030 1.00 92.38 202 THR A O 1
ATOM 1600 N N . LEU A 1 203 ? -18.298 6.930 20.048 1.00 91.31 203 LEU A N 1
ATOM 1601 C CA . LEU A 1 203 ? -17.673 6.045 21.034 1.00 91.31 203 LEU A CA 1
ATOM 1602 C C . LEU A 1 203 ? -17.563 4.585 20.577 1.00 91.31 203 LEU A C 1
ATOM 1604 O O . LEU A 1 203 ? -17.383 3.693 21.404 1.00 91.31 203 LEU A O 1
ATOM 1608 N N . ASP A 1 204 ? -17.641 4.334 19.269 1.00 90.06 204 ASP A N 1
ATOM 1609 C CA . ASP A 1 204 ? -17.504 2.990 18.696 1.00 90.06 204 ASP A CA 1
ATOM 1610 C C . ASP A 1 204 ? -16.047 2.517 18.656 1.00 90.06 204 ASP A C 1
ATOM 1612 O O . ASP A 1 204 ? -15.769 1.318 18.705 1.00 90.06 204 ASP A O 1
ATOM 1616 N N . GLY A 1 205 ? -15.105 3.462 18.589 1.00 91.38 205 GLY A N 1
ATOM 1617 C CA . GLY A 1 205 ? -13.679 3.171 18.603 1.00 91.38 205 GLY A CA 1
ATOM 1618 C C . GLY A 1 205 ? -13.234 2.589 19.952 1.00 91.38 205 GLY A C 1
ATOM 1619 O O . GLY A 1 205 ? -13.622 3.127 20.994 1.00 91.38 205 GLY A O 1
ATOM 1620 N N . PRO A 1 206 ? -12.361 1.561 19.972 1.00 94.19 206 PRO A N 1
ATOM 1621 C CA . PRO A 1 206 ? -11.840 0.990 21.214 1.00 94.19 206 PRO A CA 1
ATOM 1622 C C . PRO A 1 206 ? -11.236 2.034 22.158 1.00 94.19 206 PRO A C 1
ATOM 1624 O O . PRO A 1 206 ? -11.555 2.043 23.344 1.00 94.19 206 PRO A O 1
ATOM 1627 N N . SER A 1 207 ? -10.432 2.963 21.631 1.00 93.69 207 SER A N 1
ATOM 1628 C CA . SER A 1 207 ? -9.821 4.029 22.433 1.00 93.69 207 SER A CA 1
ATOM 1629 C C . SER A 1 207 ? -10.867 4.957 23.057 1.00 93.69 207 SER A C 1
ATOM 1631 O O . SER A 1 207 ? -10.790 5.256 24.244 1.00 93.69 207 SER A O 1
ATOM 1633 N N . ALA A 1 208 ? -11.879 5.365 22.284 1.00 94.12 208 ALA A N 1
ATOM 1634 C CA . ALA A 1 208 ? -12.949 6.244 22.755 1.00 94.12 208 ALA A CA 1
ATOM 1635 C C . ALA A 1 208 ? -13.813 5.574 23.837 1.00 94.12 208 ALA A C 1
ATOM 1637 O O . ALA A 1 208 ? -14.130 6.192 24.853 1.00 94.12 208 ALA A O 1
ATOM 1638 N N . SER A 1 209 ? -14.137 4.289 23.651 1.00 94.38 209 SER A N 1
ATOM 1639 C CA . SER A 1 209 ? -14.843 3.473 24.644 1.00 94.38 209 SER A CA 1
ATOM 1640 C C . SER A 1 209 ? -14.080 3.409 25.972 1.00 94.38 209 SER A C 1
ATOM 1642 O O . SER A 1 209 ? -14.661 3.685 27.021 1.00 94.38 209 SER A O 1
ATOM 1644 N N . VAL A 1 210 ? -12.773 3.122 25.932 1.00 95.38 210 VAL A N 1
ATOM 1645 C CA . VAL A 1 210 ? -11.931 3.040 27.138 1.00 95.38 210 VAL A CA 1
ATOM 1646 C C . VAL A 1 210 ? -11.840 4.390 27.852 1.00 95.38 210 VAL A C 1
ATOM 1648 O O . VAL A 1 210 ? -11.973 4.430 29.073 1.00 95.38 210 VAL A O 1
ATOM 1651 N N . CYS A 1 211 ? -11.688 5.498 27.118 1.00 93.69 211 CYS A N 1
ATOM 1652 C CA . CYS A 1 211 ? -11.621 6.839 27.710 1.00 93.69 211 CYS A CA 1
ATOM 1653 C C . CYS A 1 211 ? -12.842 7.200 28.565 1.00 93.69 211 CYS A C 1
ATOM 1655 O O . CYS A 1 211 ? -12.691 7.898 29.564 1.00 93.69 211 CYS A O 1
ATOM 1657 N N . LEU A 1 212 ? -14.037 6.736 28.188 1.00 93.75 212 LEU A N 1
ATOM 1658 C CA . LEU A 1 212 ? -15.285 7.024 28.904 1.00 93.75 212 LEU A CA 1
ATOM 1659 C C . LEU A 1 212 ? -15.805 5.842 29.734 1.00 93.75 212 LEU A C 1
ATOM 1661 O O . LEU A 1 212 ? -16.929 5.890 30.232 1.00 93.75 212 LEU A O 1
ATOM 1665 N N . GLY A 1 213 ? -15.015 4.775 29.881 1.00 94.00 213 GLY A N 1
ATOM 1666 C CA . GLY A 1 213 ? -15.388 3.607 30.680 1.00 94.00 213 GLY A CA 1
ATOM 1667 C C . GLY A 1 213 ? -16.538 2.777 30.097 1.00 94.00 213 GLY A C 1
ATOM 1668 O O . GLY A 1 213 ? -17.237 2.092 30.843 1.00 94.00 213 GLY A O 1
ATOM 1669 N N . LYS A 1 214 ? -16.756 2.823 28.777 1.00 92.81 214 LYS A N 1
ATOM 1670 C CA . LYS A 1 214 ? -17.714 1.950 28.085 1.00 92.81 214 LYS A CA 1
ATOM 1671 C C . LYS A 1 214 ? -17.059 0.625 27.666 1.00 92.81 214 LYS A C 1
ATOM 1673 O O . LYS A 1 214 ? -15.887 0.621 27.288 1.00 92.81 214 LYS A O 1
ATOM 1678 N N . PRO A 1 215 ? -17.804 -0.499 27.665 1.00 92.62 215 PRO A N 1
ATOM 1679 C CA . PRO A 1 215 ? -17.334 -1.743 27.061 1.00 92.62 215 PRO A CA 1
ATOM 1680 C C . PRO A 1 215 ? -16.986 -1.549 25.578 1.00 92.62 215 PRO A C 1
ATOM 1682 O O . PRO A 1 215 ? -17.760 -0.958 24.826 1.00 92.62 215 PRO A O 1
ATOM 1685 N N . VAL A 1 216 ? -15.829 -2.066 25.159 1.00 94.56 216 VAL A N 1
ATOM 1686 C CA . VAL A 1 216 ? -15.356 -1.985 23.769 1.00 94.56 216 VAL A CA 1
ATOM 1687 C C . VAL A 1 216 ? -16.186 -2.906 22.872 1.00 94.56 216 VAL A C 1
ATOM 1689 O O . VAL A 1 216 ? -16.358 -4.083 23.182 1.00 94.56 216 VAL A O 1
ATOM 1692 N N . LYS A 1 217 ? -16.634 -2.405 21.715 1.00 92.38 217 LYS A N 1
ATOM 1693 C CA . LYS A 1 217 ? -17.462 -3.141 20.738 1.00 92.38 217 LYS A CA 1
ATOM 1694 C C . LYS A 1 217 ? -16.670 -4.128 19.862 1.00 92.38 217 LYS A C 1
ATOM 1696 O O . LYS A 1 217 ? -16.852 -4.184 18.650 1.00 92.38 217 LYS A O 1
ATOM 1701 N N . VAL A 1 218 ? -15.763 -4.902 20.458 1.00 94.31 218 VAL A N 1
ATOM 1702 C CA . VAL A 1 218 ? -14.943 -5.911 19.763 1.00 94.31 218 VAL A CA 1
ATOM 1703 C C . VAL A 1 218 ? -14.963 -7.217 20.559 1.00 94.31 218 VAL A C 1
ATOM 1705 O O . VAL A 1 218 ? -14.996 -7.204 21.788 1.00 94.31 218 VAL A O 1
ATOM 1708 N N . GLY A 1 219 ? -14.955 -8.360 19.867 1.00 95.31 219 GLY A N 1
ATOM 1709 C CA . GLY A 1 219 ? -14.981 -9.675 20.511 1.00 95.31 219 GLY A CA 1
ATOM 1710 C C . GLY A 1 219 ? -16.279 -9.899 21.288 1.00 95.31 219 GLY A C 1
ATOM 1711 O O . GLY A 1 219 ? -17.365 -9.808 20.720 1.00 95.31 219 GLY A O 1
ATOM 1712 N N . THR A 1 220 ? -16.183 -10.165 22.590 1.00 95.00 220 THR A N 1
ATOM 1713 C CA . THR A 1 220 ? -17.341 -10.417 23.467 1.00 95.00 220 THR A CA 1
ATOM 1714 C C . THR A 1 220 ? -18.217 -9.187 23.705 1.00 95.00 220 THR A C 1
ATOM 1716 O O . THR A 1 220 ? -19.382 -9.343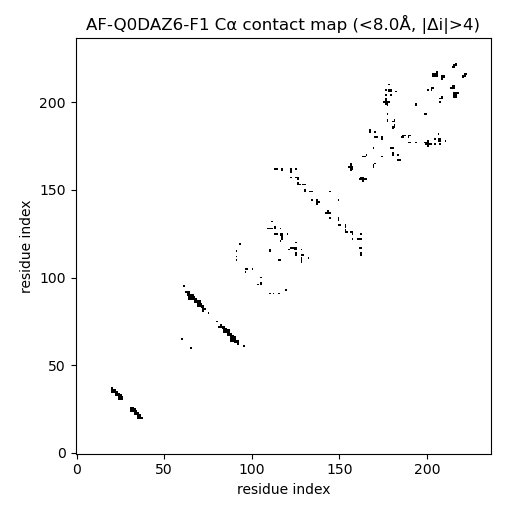 24.048 1.00 95.00 220 THR A O 1
ATOM 1719 N N . GLY A 1 221 ? -17.698 -7.973 23.493 1.00 92.56 221 GLY A N 1
ATOM 1720 C CA . GLY A 1 221 ? -18.478 -6.734 23.597 1.00 92.56 221 GLY A CA 1
ATOM 1721 C C . GLY A 1 221 ? -19.229 -6.350 22.318 1.00 92.56 221 GLY A C 1
ATOM 1722 O O . GLY A 1 221 ? -19.868 -5.303 22.277 1.00 92.56 221 GLY A O 1
ATOM 1723 N N . SER A 1 222 ? -19.144 -7.162 21.256 1.00 93.88 222 SER A N 1
ATOM 1724 C CA . SER A 1 222 ? -19.815 -6.889 19.973 1.00 93.88 222 SER A CA 1
ATOM 1725 C C . SER A 1 222 ? -21.323 -7.176 19.981 1.00 93.88 222 SER A C 1
ATOM 1727 O O . SER A 1 222 ? -22.023 -6.774 19.054 1.00 93.88 222 SER A O 1
ATOM 1729 N N . PHE A 1 223 ? -21.835 -7.837 21.022 1.00 95.06 223 PHE A N 1
ATOM 1730 C CA . PHE A 1 223 ? -23.250 -8.162 21.178 1.00 95.06 223 PHE A CA 1
ATOM 1731 C C . PHE A 1 223 ? -23.741 -7.848 22.595 1.00 95.06 223 PHE A C 1
ATOM 1733 O O . PHE A 1 223 ? -22.976 -7.842 23.557 1.00 95.06 223 PHE A O 1
ATOM 1740 N N . GLY A 1 224 ? -25.042 -7.581 22.712 1.00 93.19 224 GLY A N 1
ATOM 1741 C CA . GLY A 1 224 ? -25.735 -7.481 23.994 1.00 93.19 224 GLY A CA 1
ATOM 1742 C C . GLY A 1 224 ? -26.335 -8.824 24.399 1.00 93.19 224 GLY A C 1
ATOM 1743 O O . GLY A 1 224 ? -26.696 -9.634 23.546 1.00 93.19 224 GLY A O 1
ATOM 1744 N N . LEU A 1 225 ? -26.469 -9.046 25.702 1.00 94.12 225 LEU A N 1
ATOM 1745 C CA . LEU A 1 225 ? -27.200 -10.183 26.248 1.00 94.12 225 LEU A CA 1
ATOM 1746 C C . LEU A 1 225 ? -28.597 -9.731 26.671 1.00 94.12 225 LEU A C 1
ATOM 1748 O O . LEU A 1 225 ? -28.757 -8.698 27.318 1.00 94.12 225 LEU A O 1
ATOM 1752 N N . LEU A 1 226 ? -29.601 -10.519 26.303 1.00 93.62 226 LEU A N 1
ATOM 1753 C CA . LEU A 1 226 ? -30.993 -10.330 26.692 1.00 93.62 226 LEU A CA 1
ATOM 1754 C C . LEU A 1 226 ? -31.461 -11.610 27.380 1.00 93.62 226 LEU A C 1
ATOM 1756 O O . LEU A 1 226 ? -31.299 -12.703 26.837 1.00 93.62 226 LEU A O 1
ATOM 1760 N N . GLN A 1 227 ? -32.030 -11.476 28.574 1.00 91.62 227 GLN A N 1
ATOM 1761 C CA . GLN A 1 227 ? -32.614 -12.597 29.302 1.00 91.62 227 GLN A CA 1
ATOM 1762 C C . GLN A 1 227 ? -34.026 -12.868 28.784 1.00 91.62 227 GLN A C 1
ATOM 1764 O O . GLN A 1 227 ? -34.849 -11.958 28.684 1.00 91.62 227 GLN A O 1
ATOM 1769 N N . ASN A 1 228 ? -34.312 -14.128 28.455 1.00 90.88 228 ASN A N 1
ATOM 1770 C CA . ASN A 1 228 ? -35.643 -14.547 28.036 1.00 90.88 228 ASN A CA 1
ATOM 1771 C C . ASN A 1 228 ? -36.469 -14.999 29.249 1.00 90.88 228 ASN A C 1
ATOM 1773 O O . ASN A 1 228 ? -36.397 -16.157 29.657 1.00 90.88 228 ASN A O 1
ATOM 1777 N N . PHE A 1 229 ? -37.285 -14.090 29.787 1.00 87.38 229 PHE A N 1
ATOM 1778 C CA . PHE A 1 229 ? -38.155 -14.360 30.938 1.00 87.38 229 PHE A CA 1
ATOM 1779 C C . PHE A 1 229 ? -39.239 -15.417 30.670 1.00 87.38 229 PHE A C 1
ATOM 1781 O O . PHE A 1 229 ? -39.762 -16.010 31.607 1.00 87.38 229 PHE A O 1
ATOM 1788 N N . SER A 1 230 ? -39.584 -15.708 29.410 1.00 85.56 230 SER A N 1
ATOM 1789 C CA . SER A 1 230 ? -40.608 -16.715 29.088 1.00 85.56 230 SER A CA 1
ATOM 1790 C C . SER A 1 230 ? -40.169 -18.148 29.408 1.00 85.56 230 SER A C 1
ATOM 1792 O O . SER A 1 230 ? -41.016 -19.026 29.543 1.00 85.56 230 SER A O 1
ATOM 1794 N N . LEU A 1 231 ? -38.860 -18.389 29.534 1.00 75.94 231 LEU A N 1
ATOM 1795 C CA . LEU A 1 231 ? -38.293 -19.691 29.896 1.00 75.94 231 LEU A CA 1
ATOM 1796 C C . LEU A 1 231 ? -38.207 -19.903 31.416 1.00 75.94 231 LEU A C 1
ATOM 1798 O O . LEU A 1 231 ? -37.892 -21.006 31.850 1.00 75.94 231 LEU A O 1
ATOM 1802 N N . GLU A 1 232 ? -38.504 -18.879 32.222 1.00 63.12 232 GLU A N 1
ATOM 1803 C CA . GLU A 1 232 ? -38.462 -18.949 33.688 1.00 63.12 232 GLU A CA 1
ATOM 1804 C C . GLU A 1 232 ? -39.761 -19.454 34.320 1.00 63.12 232 GLU A C 1
ATOM 1806 O O . GLU A 1 232 ? -39.907 -19.348 35.538 1.00 63.12 232 GLU A O 1
ATOM 1811 N N . GLN A 1 233 ? -40.708 -20.018 33.553 1.00 60.50 233 GLN A N 1
ATOM 1812 C CA . GLN A 1 233 ? -41.809 -20.728 34.203 1.00 60.50 233 GLN A CA 1
ATOM 1813 C C . GLN A 1 233 ? -41.196 -21.779 35.134 1.00 60.50 233 GLN A C 1
ATOM 1815 O O . GLN A 1 233 ? -40.476 -22.661 34.653 1.00 60.50 233 GLN A O 1
ATOM 1820 N N . PRO A 1 234 ? -41.420 -21.669 36.458 1.00 55.56 234 PRO A N 1
ATOM 1821 C CA . PRO A 1 234 ? -40.889 -22.647 37.375 1.00 55.56 234 PRO A CA 1
ATOM 1822 C C . PRO A 1 234 ? -41.478 -23.976 36.934 1.00 55.56 234 PRO A C 1
ATOM 1824 O O . PRO A 1 234 ? -42.685 -24.076 36.700 1.00 55.56 234 PRO A O 1
ATOM 1827 N N . VAL A 1 235 ? -40.615 -24.976 36.774 1.00 59.16 235 VAL A N 1
ATOM 1828 C CA . VAL A 1 235 ? -41.049 -26.367 36.718 1.00 59.16 235 VAL A CA 1
ATOM 1829 C C . VAL A 1 235 ? -41.889 -26.557 37.975 1.00 59.16 235 VAL A C 1
ATOM 1831 O O . VAL A 1 235 ? -41.345 -26.617 39.075 1.00 59.16 235 VAL A O 1
ATOM 1834 N N . ALA A 1 236 ? -43.212 -26.506 37.827 1.00 53.09 236 ALA A N 1
ATOM 1835 C CA . ALA A 1 236 ? -44.132 -26.781 38.908 1.00 53.09 236 ALA A CA 1
ATOM 1836 C C . ALA A 1 236 ? -43.883 -28.240 39.300 1.00 53.09 236 ALA A C 1
ATOM 1838 O O . ALA A 1 236 ? -44.229 -29.151 38.546 1.00 53.09 236 ALA A O 1
ATOM 1839 N N . MET A 1 237 ? -43.173 -28.428 40.413 1.00 39.34 237 MET A N 1
ATOM 1840 C CA . MET A 1 237 ? -43.199 -29.662 41.194 1.00 39.34 237 MET A CA 1
ATOM 1841 C C . MET A 1 237 ? -44.476 -29.699 42.019 1.00 39.34 237 MET A C 1
ATOM 1843 O O . MET A 1 237 ? -44.853 -28.631 42.555 1.00 39.34 237 MET A O 1
#

Secondary structure (DSSP, 8-state):
----------------------EEEEEETTEEEEEE---S-----HHHHHHHHHHH--SS-BTTEEEEEEEPPP--SSS---PPPEEEEEE--HHHHHTTTTTS-GGG---S-HHHHHHHH-HHHHHHHHHHHHHHHHHHTT----HHHHHHHHHHHHTTSS---SSHHHHHHH---HHHHHHHS-HHHHHHHHHHHT----S-SHHHHHHTTPPPSSGGGGS-----GGGG-----

InterPro domains:
  IPR007081 RNA polymerase Rpb1, domain 5 [PF04998] (50-176)
  IPR045867 DNA-directed RNA polymerase, subunit beta-prime [PTHR19376] (23-227)